Protein AF-A0A1V6H5A8-F1 (afdb_monomer_lite)

Foldseek 3Di:
DDWDDDPFKIWDWDDDDPDPDIDTDIATDLLPPDDDDPCNVLVQVLLVLAAAKKKKKWQFPDKDKFADVQQDANFIWIKIWGQDHSQKIWIWTAHLQRQIDTDIWGKRWDFPDPPPPPDDPDDDDPPSGDTWIWTWGWDQSDQQGIKTFIFIWDGDPWIWTKAPVVVPGFIKGWGQADCQPDPDPPCPTHRIIMITGIIIWATHADLVPQDDQKWFKFWDAPPPFWDDDPPKIWGWDPLLGRGGFMWGQDQQFIAGDAWDAWDDDPQDTDQPTRNNQRWGKGDHSGRQKIKTKTWTKTWIDDPNHIDIDTDIKIKMWGAGSDGDPVCPPPARIGIWIWDFRCDVVCNSSRRTHITMMGIHDPDDPDD

Sequence (367 aa):
MTLSVDESRIWGTLEGGTLEEPLLIDGARNVYAGTASTNAPQALAAIEAIKGYYTVALPVAGSHSTGAAEAAPQGIGYLTMTVGSRGSAKIAGKLADGTSVSLSSKVICFAQQTAVQEGVAESGTESNGTYVVCVPVFKSLRKKGWFGGLLWLRAGETTLIQTDRDLGWYLRWEYAGRKSNGKSKNVKNGADGFEMLLDACGGYFSSLDAIASNYLFSADAPVGVTYTSGSSSGEFVAAAIPVALEVTAASGGLSIPAGVRPTLVDGAYDYSGPNAALVKISGSARTGVFKGAFNVYFDYDRKGKPAHYQSRVQYSGVLVPARAEAFADLPVGMGAYLIRDNTPAFRSYNLKRSFPVVLETPAEPTE

Structure (mmCIF, N/CA/C/O backbone):
data_AF-A0A1V6H5A8-F1
#
_entry.id   AF-A0A1V6H5A8-F1
#
loop_
_atom_site.group_PDB
_atom_site.id
_atom_site.type_symbol
_atom_site.label_atom_id
_atom_site.label_alt_id
_atom_site.label_comp_id
_atom_site.label_asym_id
_atom_site.label_entity_id
_atom_site.label_seq_id
_atom_site.pdbx_PDB_ins_code
_atom_site.Cartn_x
_atom_site.Cartn_y
_atom_site.Cartn_z
_atom_site.occupancy
_atom_site.B_iso_or_equiv
_atom_site.auth_seq_id
_atom_site.auth_comp_id
_atom_site.auth_asym_id
_atom_site.auth_atom_id
_atom_site.pdbx_PDB_model_num
ATOM 1 N N . MET A 1 1 ? -35.528 15.356 9.459 1.00 79.00 1 MET A N 1
ATOM 2 C CA . MET A 1 1 ? -34.493 14.770 10.336 1.00 79.00 1 MET A CA 1
ATOM 3 C C . MET A 1 1 ? -35.201 13.969 11.406 1.00 79.00 1 MET A C 1
ATOM 5 O O . MET A 1 1 ? -35.956 14.555 12.173 1.00 79.00 1 MET A O 1
ATOM 9 N N . THR A 1 2 ? -34.966 12.665 11.436 1.00 82.44 2 THR A N 1
ATOM 10 C CA . THR A 1 2 ? -35.513 11.750 12.440 1.00 82.44 2 THR A CA 1
ATOM 11 C C . THR A 1 2 ? -34.328 11.150 13.173 1.00 82.44 2 THR A C 1
ATOM 13 O O . THR A 1 2 ? -33.507 10.503 12.537 1.00 82.44 2 THR A O 1
ATOM 16 N N . LEU A 1 3 ? -34.197 11.401 14.476 1.00 83.12 3 LEU A N 1
ATOM 17 C CA . LEU A 1 3 ? -33.098 10.895 15.300 1.00 83.12 3 LEU A CA 1
ATOM 18 C C . LEU A 1 3 ? -33.648 10.123 16.493 1.00 83.12 3 LEU A C 1
ATOM 20 O O . LEU A 1 3 ? -34.518 10.613 17.208 1.00 83.12 3 LEU A O 1
ATOM 24 N N . SER A 1 4 ? -33.079 8.950 16.722 1.00 80.38 4 SER A N 1
ATOM 25 C CA . SER A 1 4 ? -33.238 8.139 17.921 1.00 80.38 4 SER A CA 1
ATOM 26 C C . SER A 1 4 ? -31.926 8.149 18.700 1.00 80.38 4 SER A C 1
ATOM 28 O O . SER A 1 4 ? -30.845 8.180 18.108 1.00 80.38 4 SER A O 1
ATOM 30 N N . VAL A 1 5 ? -32.015 8.171 20.028 1.00 74.94 5 VAL A N 1
ATOM 31 C CA . VAL A 1 5 ? -30.856 8.217 20.925 1.00 74.94 5 VAL A CA 1
ATOM 32 C C . VAL A 1 5 ? -31.111 7.283 22.100 1.00 74.94 5 VAL A C 1
ATOM 34 O O . VAL A 1 5 ? -32.151 7.389 22.747 1.00 74.94 5 VAL A O 1
ATOM 37 N N . ASP A 1 6 ? -30.141 6.427 22.403 1.00 70.56 6 ASP A N 1
ATOM 38 C CA . ASP A 1 6 ? -30.016 5.760 23.699 1.00 70.56 6 ASP A CA 1
ATOM 39 C C . ASP A 1 6 ? -28.729 6.216 24.417 1.00 70.56 6 ASP A C 1
ATOM 41 O O . ASP A 1 6 ? -28.030 7.133 23.972 1.00 70.56 6 ASP A O 1
ATOM 45 N N . GLU A 1 7 ? -28.412 5.626 25.573 1.00 64.25 7 GLU A N 1
ATOM 46 C CA . GLU A 1 7 ? -27.234 6.017 26.360 1.00 64.25 7 GLU A CA 1
ATOM 47 C C . GLU A 1 7 ? -25.905 5.891 25.592 1.00 64.25 7 GLU A C 1
ATOM 49 O O . GLU A 1 7 ? -24.940 6.593 25.907 1.00 64.25 7 GLU A O 1
ATOM 54 N N . SER A 1 8 ? -25.842 5.027 24.579 1.00 65.81 8 SER A N 1
ATOM 55 C CA . SER A 1 8 ? -24.618 4.614 23.894 1.00 65.81 8 SER A CA 1
ATOM 56 C C . SER A 1 8 ? -24.604 4.865 22.386 1.00 65.81 8 SER A C 1
ATOM 58 O O . SER A 1 8 ? -23.510 4.973 21.831 1.00 65.81 8 SER A O 1
ATOM 60 N N . ARG A 1 9 ? -25.763 5.016 21.736 1.00 73.88 9 ARG A N 1
ATOM 61 C CA . ARG A 1 9 ? -25.918 5.132 20.282 1.00 73.88 9 ARG A CA 1
ATOM 62 C C . ARG A 1 9 ? -26.884 6.256 19.900 1.00 73.88 9 ARG A C 1
ATOM 64 O O . ARG A 1 9 ? -27.860 6.535 20.589 1.00 73.88 9 ARG A O 1
ATOM 71 N N . ILE A 1 10 ? -26.608 6.896 18.774 1.00 78.69 10 ILE A N 1
ATOM 72 C CA . ILE A 1 10 ? -27.500 7.794 18.047 1.00 78.69 10 ILE A CA 1
ATOM 73 C C . ILE A 1 10 ? -27.685 7.223 16.647 1.00 78.69 10 ILE A C 1
ATOM 75 O O . ILE A 1 10 ? -26.703 6.879 15.999 1.00 78.69 10 ILE A O 1
ATOM 79 N N . TRP A 1 11 ? -28.919 7.129 16.168 1.00 83.81 11 TRP A N 1
ATOM 80 C CA . TRP A 1 11 ? -29.194 6.662 14.812 1.00 83.81 11 TRP A CA 1
ATOM 81 C C . TRP A 1 11 ? -30.405 7.367 14.212 1.00 83.81 11 TRP A C 1
ATOM 83 O O . TRP A 1 11 ? -31.242 7.906 14.935 1.00 83.81 11 TRP A O 1
ATOM 93 N N . GLY A 1 12 ? -30.516 7.388 12.888 1.00 84.19 12 GLY A N 1
ATOM 94 C CA . GLY A 1 12 ? -31.660 7.997 12.223 1.00 84.19 12 GLY A CA 1
ATOM 95 C C . GLY A 1 12 ? -31.404 8.399 10.778 1.00 84.19 12 GLY A C 1
ATOM 96 O O . GLY A 1 12 ? -30.441 7.948 10.165 1.00 84.19 12 GLY A O 1
ATOM 97 N N . THR A 1 13 ? -32.261 9.267 10.243 1.00 86.31 13 THR A N 1
ATOM 98 C CA . THR A 1 13 ? -32.137 9.802 8.881 1.00 86.31 13 THR A CA 1
ATOM 99 C C . THR A 1 13 ? -32.091 11.326 8.872 1.00 86.31 13 THR A C 1
ATOM 101 O O . THR A 1 13 ? -32.832 12.027 9.580 1.00 86.31 13 THR A O 1
ATOM 104 N N . LEU A 1 14 ? -31.203 11.864 8.043 1.00 84.38 14 LEU A N 1
ATOM 105 C CA . LEU A 1 14 ? -31.168 13.269 7.669 1.00 84.38 14 LEU A CA 1
ATOM 106 C C . LEU A 1 14 ? -31.671 13.407 6.234 1.00 84.38 14 LEU A C 1
ATOM 108 O O . LEU A 1 14 ? -31.121 12.816 5.315 1.00 84.38 14 LEU A O 1
ATOM 112 N N . GLU A 1 15 ? -32.709 14.215 6.060 1.00 86.12 15 GLU A N 1
ATOM 113 C CA . GLU A 1 15 ? -33.408 14.406 4.789 1.00 86.12 15 GLU A CA 1
ATOM 114 C C . GLU A 1 15 ? -33.644 15.898 4.549 1.00 86.12 15 GLU A C 1
ATOM 116 O O . GLU A 1 15 ? -33.819 16.661 5.508 1.00 86.12 15 GLU A O 1
ATOM 121 N N . GLY A 1 16 ? -33.683 16.291 3.274 1.00 80.62 16 GLY A N 1
ATOM 122 C CA . GLY A 1 16 ? -33.911 17.664 2.822 1.00 80.62 16 GLY A CA 1
ATOM 123 C C . GLY A 1 16 ? -32.631 18.451 2.506 1.00 80.62 16 GLY A C 1
ATOM 124 O O . GLY A 1 16 ? -31.510 17.969 2.653 1.00 80.62 16 GLY A O 1
ATOM 125 N N . GLY A 1 17 ? -32.799 19.698 2.057 1.00 81.69 17 GLY A N 1
ATOM 126 C CA . GLY A 1 17 ? -31.690 20.557 1.626 1.00 81.69 17 GLY A CA 1
ATOM 127 C C . GLY A 1 17 ? -31.191 20.217 0.218 1.00 81.69 17 GLY A C 1
ATOM 128 O O . GLY A 1 17 ? -31.991 19.959 -0.673 1.00 81.69 17 GLY A O 1
ATOM 129 N N . THR A 1 18 ? -29.872 20.251 0.013 1.00 79.25 18 THR A N 1
ATOM 130 C CA . THR A 1 18 ? -29.214 19.873 -1.256 1.00 79.25 18 THR A CA 1
ATOM 131 C C . THR A 1 18 ? -28.878 18.381 -1.331 1.00 79.25 18 THR A C 1
ATOM 133 O O . THR A 1 18 ? -28.078 17.981 -2.170 1.00 79.25 18 THR A O 1
ATOM 136 N N . LEU A 1 19 ? -29.397 17.576 -0.401 1.00 73.38 19 LEU A N 1
ATOM 137 C CA . LEU A 1 19 ? -29.208 16.130 -0.392 1.00 73.38 19 LEU A CA 1
ATOM 138 C C . LEU A 1 19 ? -30.213 15.5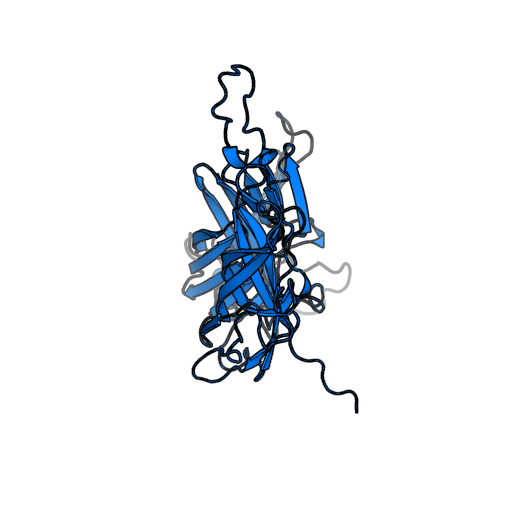02 -1.359 1.00 73.38 19 LEU A C 1
ATOM 140 O O . LEU A 1 19 ? -31.411 15.745 -1.233 1.00 73.38 19 LEU A O 1
ATOM 144 N N . GLU A 1 20 ? -29.720 14.717 -2.315 1.00 78.81 20 GLU A N 1
ATOM 145 C CA . GLU A 1 20 ? -30.566 14.011 -3.287 1.00 78.81 20 GLU A CA 1
ATOM 146 C C . GLU A 1 20 ? -31.251 12.784 -2.662 1.00 78.81 20 GLU A C 1
ATOM 148 O O . GLU A 1 20 ? -32.373 12.454 -3.038 1.00 78.81 20 GLU A O 1
ATOM 153 N N . GLU A 1 21 ? -30.626 12.168 -1.651 1.00 82.62 21 GLU A N 1
ATOM 154 C CA . GLU A 1 21 ? -31.143 11.001 -0.928 1.00 82.62 21 GLU A CA 1
ATOM 155 C C . GLU A 1 21 ? -31.017 11.168 0.601 1.00 82.62 21 GLU A C 1
ATOM 157 O O . GLU A 1 21 ? -30.132 11.895 1.074 1.00 82.62 21 GLU A O 1
ATOM 162 N N . PRO A 1 22 ? -31.880 10.499 1.397 1.00 81.44 22 PRO A N 1
ATOM 163 C CA . PRO A 1 22 ? -31.744 10.432 2.850 1.00 81.44 22 PRO A CA 1
ATOM 164 C C . PRO A 1 22 ? -30.364 9.921 3.282 1.00 81.44 22 PRO A C 1
ATOM 166 O O . PRO A 1 22 ? -29.939 8.833 2.901 1.00 81.44 22 PRO A O 1
ATOM 169 N N . LEU A 1 23 ? -29.677 10.670 4.144 1.00 80.62 23 LEU A N 1
ATOM 170 C CA . LEU A 1 23 ? -28.447 10.205 4.779 1.00 80.62 23 LEU A CA 1
ATOM 171 C C . LEU A 1 23 ? -28.776 9.420 6.047 1.00 80.62 23 LEU A C 1
ATOM 173 O O . LEU A 1 23 ? -29.406 9.950 6.965 1.00 80.62 23 LEU A O 1
ATOM 177 N N . LEU A 1 24 ? -28.284 8.186 6.127 1.00 79.38 24 LEU A N 1
ATOM 178 C CA . LEU A 1 24 ? -28.288 7.409 7.362 1.00 79.38 24 LEU A CA 1
ATOM 179 C C . LEU A 1 24 ? -27.260 7.986 8.339 1.00 79.38 24 LEU A C 1
ATOM 181 O O . LEU A 1 24 ? -26.088 8.168 8.009 1.00 79.38 24 LEU A O 1
ATOM 185 N N . ILE A 1 25 ? -27.713 8.270 9.555 1.00 79.06 25 ILE A N 1
ATOM 186 C CA . ILE A 1 25 ? -26.869 8.648 10.681 1.00 79.06 25 ILE A CA 1
ATOM 187 C C . ILE A 1 25 ? -26.776 7.437 11.594 1.00 79.06 25 ILE A C 1
ATOM 189 O O . ILE A 1 25 ? -27.796 6.886 12.001 1.00 79.06 25 ILE A O 1
ATOM 193 N N . ASP A 1 26 ? -25.552 7.078 11.953 1.00 76.06 26 ASP A N 1
ATOM 194 C CA . ASP A 1 26 ? -25.259 6.165 13.046 1.00 76.06 26 ASP A CA 1
ATOM 195 C C . ASP A 1 26 ? -24.016 6.674 13.776 1.00 76.06 26 ASP A C 1
ATOM 197 O O . ASP A 1 26 ? -23.039 7.116 13.164 1.00 76.06 26 ASP A O 1
ATOM 201 N N . GLY A 1 27 ? -24.059 6.675 15.095 1.00 75.25 27 GLY A N 1
ATOM 202 C CA . GLY A 1 27 ? -22.993 7.184 15.932 1.00 75.25 27 GLY A CA 1
ATOM 203 C C . GLY A 1 27 ? -23.067 6.564 17.309 1.00 75.25 27 GLY A C 1
ATOM 204 O O . GLY A 1 27 ? -24.131 6.188 17.781 1.00 75.25 27 GLY A O 1
ATOM 205 N N . ALA A 1 28 ? -21.930 6.481 17.982 1.00 75.50 28 ALA A N 1
ATOM 206 C CA . ALA A 1 28 ? -21.878 6.001 19.350 1.00 75.50 28 ALA A CA 1
ATOM 207 C C . ALA A 1 28 ? -21.079 6.950 20.235 1.00 75.50 28 ALA A C 1
ATOM 209 O O . ALA A 1 28 ? -20.237 7.727 19.765 1.00 75.50 28 ALA A O 1
ATOM 210 N N . ARG A 1 29 ? -21.357 6.912 21.540 1.00 66.00 29 ARG A N 1
ATOM 211 C CA . ARG A 1 29 ? -20.617 7.722 22.507 1.00 66.00 29 ARG A CA 1
ATOM 212 C C . ARG A 1 29 ? -19.185 7.224 22.637 1.00 66.00 29 ARG A C 1
ATOM 214 O O . ARG A 1 29 ? -18.899 6.030 22.679 1.00 66.00 29 ARG A O 1
ATOM 221 N N . ASN A 1 30 ? -18.273 8.174 22.815 1.00 67.38 30 ASN A N 1
ATOM 222 C CA . ASN A 1 30 ? -16.955 7.853 23.333 1.00 67.38 30 ASN A CA 1
ATOM 223 C C . ASN A 1 30 ? -17.084 7.536 24.829 1.00 67.38 30 ASN A C 1
ATOM 225 O O . ASN A 1 30 ? -17.327 8.432 25.638 1.00 67.38 30 ASN A O 1
ATOM 229 N N . VAL A 1 31 ? -16.879 6.273 25.191 1.00 64.38 31 VAL A N 1
ATOM 230 C CA . VAL A 1 31 ? -16.964 5.757 26.569 1.00 64.38 31 VAL A CA 1
ATOM 231 C C . VAL A 1 31 ? -15.983 6.400 27.561 1.00 64.38 31 VAL A C 1
ATOM 233 O O . VAL A 1 31 ? -16.127 6.209 28.763 1.00 64.38 31 VAL A O 1
ATOM 236 N N . TYR A 1 32 ? -15.025 7.214 27.098 1.00 60.88 32 TYR A N 1
ATOM 237 C CA . TYR A 1 32 ? -14.117 7.988 27.958 1.00 60.88 32 TYR A CA 1
ATOM 238 C C . TYR A 1 32 ? -14.472 9.472 28.096 1.00 60.88 32 TYR A C 1
ATOM 240 O O . TYR A 1 32 ? -13.786 10.185 28.825 1.00 60.88 32 TYR A O 1
ATOM 248 N N . ALA A 1 33 ? -15.482 9.969 27.378 1.00 58.75 33 ALA A N 1
ATOM 249 C CA . ALA A 1 33 ? -15.833 11.391 27.372 1.00 58.75 33 ALA A CA 1
ATOM 250 C C . ALA A 1 33 ? -16.862 11.786 28.454 1.00 58.75 33 ALA A C 1
ATOM 252 O O . ALA A 1 33 ? -17.259 12.947 28.502 1.00 58.75 33 ALA A O 1
ATOM 253 N N . GLY A 1 34 ? -17.294 10.860 29.322 1.00 51.62 34 GLY A N 1
ATOM 254 C CA . GLY A 1 34 ? -18.310 11.119 30.349 1.00 51.62 34 GLY A CA 1
ATOM 255 C C . GLY A 1 34 ? -18.146 10.275 31.617 1.00 51.62 34 GLY A C 1
ATOM 256 O O . GLY A 1 34 ? -17.474 9.245 31.617 1.00 51.62 34 GLY A O 1
ATOM 257 N N . THR A 1 35 ? -18.746 10.739 32.714 1.00 48.59 35 THR A N 1
ATOM 258 C CA . THR A 1 35 ? -18.791 10.057 34.015 1.00 48.59 35 THR A CA 1
ATOM 259 C C . THR A 1 35 ? -19.569 8.744 33.918 1.00 48.59 35 THR A C 1
ATOM 261 O O . THR A 1 35 ? -20.753 8.775 33.605 1.00 48.59 35 THR A O 1
ATOM 264 N N . ALA A 1 36 ? -18.881 7.625 34.181 1.00 49.75 36 ALA A N 1
ATOM 265 C CA . ALA A 1 36 ? -19.406 6.293 34.508 1.00 49.75 36 ALA A CA 1
ATOM 266 C C . ALA A 1 36 ? -20.799 5.954 33.934 1.00 49.75 36 ALA A C 1
ATOM 268 O O . ALA A 1 36 ? -21.782 5.899 34.667 1.00 49.75 36 ALA A O 1
ATOM 269 N N . SER A 1 37 ? -20.879 5.692 32.626 1.00 55.00 37 SER A N 1
ATOM 270 C CA . SER A 1 37 ? -22.029 4.975 32.067 1.00 55.00 37 SER A CA 1
ATOM 271 C C . SER A 1 37 ? -22.033 3.534 32.589 1.00 55.00 37 SER A C 1
ATOM 273 O O . SER A 1 37 ? -20.971 2.916 32.675 1.00 55.00 37 SER A O 1
ATOM 275 N N . THR A 1 38 ? -23.207 2.973 32.857 1.00 55.78 38 THR A N 1
ATOM 276 C CA . THR A 1 38 ? -23.471 1.552 33.191 1.00 55.78 38 THR A CA 1
ATOM 277 C C . THR A 1 38 ? -22.743 0.559 32.276 1.00 55.78 38 THR A C 1
ATOM 279 O O . THR A 1 38 ? -22.295 -0.484 32.738 1.00 55.78 38 THR A O 1
ATOM 282 N N . ASN A 1 39 ? -22.521 0.937 31.015 1.00 60.41 39 ASN A N 1
ATOM 283 C CA . ASN A 1 39 ? -21.855 0.131 29.985 1.00 60.41 39 ASN A CA 1
ATOM 284 C C . ASN A 1 39 ? -20.327 0.347 29.873 1.00 60.41 39 ASN A C 1
ATOM 286 O O . ASN A 1 39 ? -19.675 -0.177 28.967 1.00 60.41 39 ASN A O 1
ATOM 290 N N . ALA A 1 40 ? -19.730 1.166 30.748 1.00 69.56 40 ALA A N 1
ATOM 291 C CA . ALA A 1 40 ? -18.297 1.458 30.700 1.00 69.56 40 ALA A CA 1
ATOM 292 C C . ALA A 1 40 ? -17.419 0.205 30.902 1.00 69.56 40 ALA A C 1
ATOM 294 O O . ALA A 1 40 ? -16.463 0.056 30.142 1.00 69.56 40 ALA A O 1
ATOM 295 N N . PRO A 1 41 ? -17.701 -0.718 31.846 1.00 75.50 41 PRO A N 1
ATOM 296 C CA . PRO A 1 41 ? -16.869 -1.908 32.043 1.00 75.50 41 PRO A CA 1
ATOM 297 C C . PRO A 1 41 ? -16.768 -2.802 30.800 1.00 75.50 41 PRO A C 1
ATOM 299 O O . PRO A 1 41 ? -15.673 -3.230 30.440 1.00 75.50 41 PRO A O 1
ATOM 302 N N . GLN A 1 42 ? -17.881 -3.045 30.108 1.00 74.62 42 GLN A N 1
ATOM 303 C CA . GLN A 1 42 ? -17.922 -3.916 28.936 1.00 74.62 42 GLN A CA 1
ATOM 304 C C . GLN A 1 42 ? -17.233 -3.264 27.731 1.00 74.62 42 GLN A C 1
ATOM 306 O O . GLN A 1 42 ? -16.462 -3.917 27.030 1.00 74.62 42 GLN A O 1
ATOM 311 N N . ALA A 1 43 ? -17.407 -1.955 27.535 1.00 74.38 43 ALA A N 1
ATOM 312 C CA . ALA A 1 43 ? -16.679 -1.232 26.496 1.00 74.38 43 ALA A CA 1
ATOM 313 C C . ALA A 1 43 ? -15.166 -1.149 26.786 1.00 74.38 43 ALA A C 1
ATOM 315 O O . ALA A 1 43 ? -14.346 -1.231 25.872 1.00 74.38 43 ALA A O 1
ATOM 316 N N . LEU A 1 44 ? -14.770 -1.026 28.060 1.00 78.62 44 LEU A N 1
ATOM 317 C CA . LEU A 1 44 ? -13.367 -1.123 28.472 1.00 78.62 44 LEU A CA 1
ATOM 318 C C . LEU A 1 44 ? -12.791 -2.512 28.177 1.00 78.62 44 LEU A C 1
ATOM 320 O O . LEU A 1 44 ? -11.671 -2.592 27.676 1.00 78.62 44 LEU A O 1
ATOM 324 N N . ALA A 1 45 ? -13.550 -3.579 28.441 1.00 81.38 45 ALA A N 1
ATOM 325 C CA . ALA A 1 45 ? -13.155 -4.948 28.121 1.00 81.38 45 ALA A CA 1
ATOM 326 C C . ALA A 1 45 ? -13.004 -5.160 26.606 1.00 81.38 45 ALA A C 1
ATOM 328 O O . ALA A 1 45 ? -11.998 -5.713 26.166 1.00 81.38 45 ALA A O 1
ATOM 329 N N . ALA A 1 46 ? -13.937 -4.640 25.800 1.00 80.50 46 ALA A N 1
ATOM 330 C CA . ALA A 1 46 ? -13.84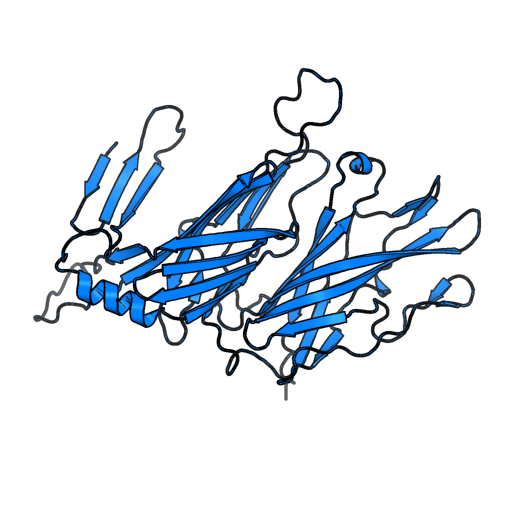3 -4.680 24.342 1.00 80.50 46 ALA A CA 1
ATOM 331 C C . ALA A 1 46 ? -12.576 -3.977 23.830 1.00 80.50 46 ALA A C 1
ATOM 333 O O . ALA A 1 46 ? -11.891 -4.488 22.950 1.00 80.50 46 ALA A O 1
ATOM 334 N N . ILE A 1 47 ? -12.218 -2.832 24.419 1.00 82.50 47 ILE A N 1
ATOM 335 C CA . ILE A 1 47 ? -10.985 -2.111 24.080 1.00 82.50 47 ILE A CA 1
ATOM 336 C C . ILE A 1 47 ? -9.740 -2.882 24.513 1.00 82.50 47 ILE A C 1
ATOM 338 O O . ILE A 1 47 ? -8.755 -2.890 23.778 1.00 82.50 47 ILE A O 1
ATOM 342 N N . GLU A 1 48 ? -9.756 -3.503 25.692 1.00 85.50 48 GLU A N 1
ATOM 343 C CA . GLU A 1 48 ? -8.649 -4.338 26.161 1.00 85.50 48 GLU A CA 1
ATOM 344 C C . GLU A 1 48 ? -8.375 -5.481 25.182 1.00 85.50 48 GLU A C 1
ATOM 346 O O . GLU A 1 48 ? -7.224 -5.689 24.803 1.00 85.50 48 GLU A O 1
ATOM 351 N N . ALA A 1 49 ? -9.436 -6.136 24.701 1.00 86.31 49 ALA A N 1
ATOM 352 C CA . ALA A 1 49 ? -9.360 -7.236 23.744 1.00 86.31 49 ALA A CA 1
ATOM 353 C C . ALA A 1 49 ? -8.754 -6.833 22.387 1.00 86.31 49 ALA A C 1
ATOM 355 O O . ALA A 1 49 ? -8.186 -7.673 21.694 1.00 86.31 49 ALA A O 1
ATOM 356 N N . ILE A 1 50 ? -8.832 -5.553 22.008 1.00 89.75 50 ILE A N 1
ATOM 357 C CA . ILE A 1 50 ? -8.276 -5.043 20.744 1.00 89.75 50 ILE A CA 1
ATOM 358 C C . ILE A 1 50 ? -6.989 -4.231 20.923 1.00 89.75 50 ILE A C 1
ATOM 360 O O . ILE A 1 50 ? -6.532 -3.587 19.973 1.00 89.75 50 ILE A O 1
ATOM 364 N N . LYS A 1 51 ? -6.379 -4.187 22.109 1.00 92.12 51 LYS A N 1
ATOM 365 C CA . LYS A 1 51 ? -5.089 -3.502 22.250 1.00 92.12 51 LYS A CA 1
ATOM 366 C C . LYS A 1 51 ? -4.029 -4.185 21.405 1.00 92.12 51 LYS A C 1
ATOM 368 O O . LYS A 1 51 ? -3.905 -5.404 21.397 1.00 92.12 51 LYS A O 1
ATOM 373 N N . GLY A 1 52 ? -3.200 -3.384 20.748 1.00 94.19 52 GLY A N 1
ATOM 374 C CA . GLY A 1 52 ? -2.103 -3.937 19.974 1.00 94.19 52 GLY A CA 1
ATOM 375 C C . GLY A 1 52 ? -1.675 -3.095 18.797 1.00 94.19 52 GLY A C 1
ATOM 376 O O . GLY A 1 52 ? -2.084 -1.943 18.624 1.00 94.19 52 GLY A O 1
ATOM 377 N N . TYR A 1 53 ? -0.807 -3.709 18.007 1.00 95.69 53 TYR A N 1
ATOM 378 C CA . TYR A 1 53 ? -0.304 -3.178 16.758 1.00 95.69 53 TYR A CA 1
ATOM 379 C C . TYR A 1 53 ? -0.984 -3.897 15.597 1.00 95.69 53 TYR A C 1
ATOM 381 O O . TYR A 1 53 ? -1.175 -5.107 15.636 1.00 95.69 53 TYR A O 1
ATOM 389 N N . TYR A 1 54 ? -1.350 -3.134 14.581 1.00 96.62 54 TYR A N 1
ATOM 390 C CA . TYR A 1 54 ? -2.123 -3.593 13.442 1.00 96.62 54 TYR A CA 1
ATOM 391 C C . TYR A 1 54 ? -1.490 -3.093 12.156 1.00 96.62 54 TYR A C 1
ATOM 393 O O . TYR A 1 54 ? -1.020 -1.948 12.084 1.00 96.62 54 TYR A O 1
ATOM 401 N N . THR A 1 55 ? -1.552 -3.922 11.125 1.00 97.44 55 THR A N 1
ATOM 402 C CA . THR A 1 55 ? -1.185 -3.571 9.756 1.00 97.44 55 THR A CA 1
ATOM 403 C C . THR A 1 55 ? -2.412 -3.676 8.864 1.00 97.44 55 THR A C 1
ATOM 405 O O . THR A 1 55 ? -3.236 -4.571 9.029 1.00 97.44 55 THR A O 1
ATOM 408 N N . VAL A 1 56 ? -2.571 -2.716 7.952 1.00 98.31 56 VAL A N 1
ATOM 409 C CA . VAL A 1 56 ? -3.752 -2.606 7.088 1.00 98.31 56 VAL 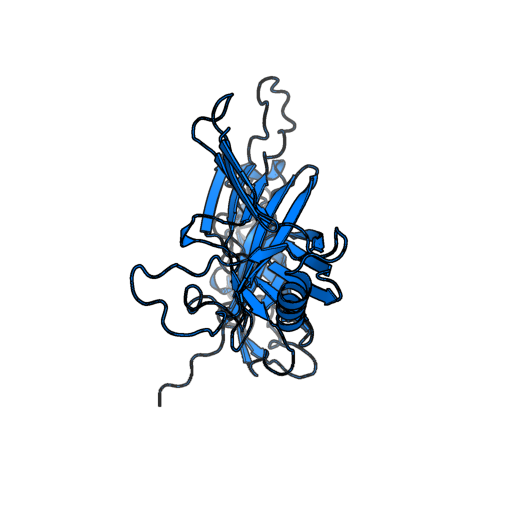A CA 1
ATOM 410 C C . VAL A 1 56 ? -3.308 -2.179 5.698 1.00 98.31 56 VAL A C 1
ATOM 412 O O . VAL A 1 56 ? -2.721 -1.111 5.535 1.00 98.31 56 VAL A O 1
ATOM 415 N N . ALA A 1 57 ? -3.600 -2.989 4.693 1.00 98.62 57 ALA A N 1
ATOM 416 C CA . ALA A 1 57 ? -3.533 -2.608 3.293 1.00 98.62 57 ALA A CA 1
ATOM 417 C C . ALA A 1 57 ? -4.850 -1.942 2.874 1.00 98.62 57 ALA A C 1
ATOM 419 O O . ALA A 1 57 ? -5.907 -2.214 3.446 1.00 98.62 57 ALA A O 1
ATOM 420 N N . LEU A 1 58 ? -4.772 -1.062 1.877 1.00 98.69 58 LEU A N 1
ATOM 421 C CA . LEU A 1 58 ? -5.898 -0.293 1.352 1.00 98.69 58 LEU A CA 1
ATOM 422 C C . LEU A 1 58 ? -6.169 -0.658 -0.118 1.00 98.69 58 LEU A C 1
ATOM 424 O O . LEU A 1 58 ? -5.870 0.163 -0.996 1.00 98.69 58 LEU A O 1
ATOM 428 N N . PRO A 1 59 ? -6.621 -1.892 -0.419 1.00 98.06 59 PRO A N 1
ATOM 429 C CA . PRO A 1 59 ? -6.920 -2.288 -1.789 1.00 98.06 59 PRO A CA 1
ATOM 430 C C . PRO A 1 59 ? -8.045 -1.425 -2.374 1.00 98.06 59 PRO A C 1
ATOM 432 O O . PRO A 1 59 ? -8.922 -0.935 -1.659 1.00 98.06 59 PRO A O 1
ATOM 435 N N . VAL A 1 60 ? -7.987 -1.200 -3.685 1.00 97.44 60 VAL A N 1
ATOM 436 C CA . VAL A 1 60 ? -8.947 -0.349 -4.395 1.00 97.44 60 VAL A CA 1
ATOM 437 C C . VAL A 1 60 ? -10.233 -1.135 -4.628 1.00 97.44 60 VAL A C 1
ATOM 439 O O . VAL A 1 60 ? -10.218 -2.142 -5.327 1.00 97.44 60 VAL A O 1
ATOM 442 N N . ALA A 1 61 ? -11.338 -0.653 -4.065 1.00 96.44 61 ALA A N 1
ATOM 443 C CA . ALA A 1 61 ? -12.675 -1.200 -4.296 1.00 96.44 61 ALA A CA 1
ATOM 444 C C . ALA A 1 61 ? -13.370 -0.518 -5.484 1.00 96.44 61 ALA A C 1
ATOM 446 O O . ALA A 1 61 ? -14.166 -1.127 -6.192 1.00 96.44 61 ALA A O 1
ATOM 447 N N . GLY A 1 62 ? -13.051 0.755 -5.720 1.00 96.25 62 GLY A N 1
ATOM 448 C CA . GLY A 1 62 ? -13.555 1.519 -6.853 1.00 96.25 62 GLY A CA 1
ATOM 449 C C . GLY A 1 62 ? -12.742 2.785 -7.065 1.00 96.25 62 GLY A C 1
ATOM 450 O O . GLY A 1 62 ? -12.220 3.372 -6.115 1.00 96.25 62 GLY A O 1
ATOM 451 N N . SER A 1 63 ? -12.618 3.218 -8.312 1.00 95.38 63 SER A N 1
ATOM 452 C CA . SER A 1 63 ? -11.916 4.448 -8.653 1.00 95.38 63 SER A CA 1
ATOM 453 C C . SER A 1 63 ? -12.564 5.140 -9.842 1.00 95.38 63 SER A C 1
ATOM 455 O O . SER A 1 63 ? -13.119 4.510 -10.739 1.00 95.38 63 SER A O 1
ATOM 457 N N . HIS A 1 64 ? -12.483 6.463 -9.830 1.00 93.62 64 HIS A N 1
ATOM 458 C CA . HIS A 1 64 ? -12.917 7.320 -10.914 1.00 93.62 64 HIS A CA 1
ATOM 459 C C . HIS A 1 64 ? -11.907 8.460 -11.055 1.00 93.62 64 HIS A C 1
ATOM 461 O O . HIS A 1 64 ? -11.808 9.323 -10.179 1.00 93.62 64 HIS A O 1
ATOM 467 N N . SER A 1 65 ? -11.161 8.500 -12.157 1.00 91.19 65 SER A N 1
ATOM 468 C CA . SER A 1 65 ? -10.343 9.669 -12.491 1.00 91.19 65 SER A CA 1
ATOM 469 C C . SER A 1 65 ? -11.200 10.746 -13.141 1.00 91.19 65 SER A C 1
ATOM 471 O O . SER A 1 65 ? -12.117 10.462 -13.905 1.00 91.19 65 SER A O 1
ATOM 473 N N . THR A 1 66 ? -10.867 12.006 -12.898 1.00 85.81 66 THR A N 1
ATOM 474 C CA . THR A 1 66 ? -11.326 13.102 -13.752 1.00 85.81 66 THR A CA 1
ATOM 475 C C . THR A 1 66 ? -10.190 13.505 -14.682 1.00 85.81 66 THR A C 1
ATOM 477 O O . THR A 1 66 ? -9.027 13.456 -14.284 1.00 85.81 66 THR A O 1
ATOM 480 N N . GLY A 1 67 ? -10.521 13.896 -15.913 1.00 81.62 67 GLY A N 1
ATOM 481 C CA . GLY A 1 67 ? -9.537 14.368 -16.888 1.00 81.62 67 GLY A CA 1
ATOM 482 C C . GLY A 1 67 ? -8.797 13.275 -17.652 1.00 81.62 67 GLY A C 1
ATOM 483 O O . GLY A 1 67 ? -8.919 12.088 -17.380 1.00 81.62 67 GLY A O 1
ATOM 484 N N . ALA A 1 68 ? -8.023 13.698 -18.649 1.00 82.56 68 ALA A N 1
ATOM 485 C CA . ALA A 1 68 ? -7.359 12.797 -19.589 1.00 82.56 68 ALA A CA 1
ATOM 486 C C . ALA A 1 68 ? -6.098 12.128 -19.016 1.00 82.56 68 ALA A C 1
ATOM 488 O O . ALA A 1 68 ? -5.550 11.223 -19.643 1.00 82.56 68 ALA A O 1
ATOM 489 N N . ALA A 1 69 ? -5.581 12.596 -17.875 1.00 82.75 69 ALA A N 1
ATOM 490 C CA . ALA A 1 69 ? -4.366 12.043 -17.287 1.00 82.75 69 ALA A CA 1
ATOM 491 C C . ALA A 1 69 ? -4.588 10.709 -16.568 1.00 82.75 69 ALA A C 1
ATOM 493 O O . ALA A 1 69 ? -3.594 10.024 -16.299 1.00 82.75 69 ALA A O 1
ATOM 494 N N . GLU A 1 70 ? -5.842 10.349 -16.268 1.00 88.38 70 GLU A N 1
ATOM 495 C CA . GLU A 1 70 ? -6.196 9.159 -15.486 1.00 88.38 70 GLU A CA 1
ATOM 496 C C . GLU A 1 70 ? -5.370 9.092 -14.192 1.00 88.38 70 GLU A C 1
ATOM 498 O O . GLU A 1 70 ? -4.504 8.235 -14.004 1.00 88.38 70 GLU A O 1
ATOM 503 N N . ALA A 1 71 ? -5.539 10.113 -13.344 1.00 88.50 71 ALA A N 1
ATOM 504 C CA . ALA A 1 71 ? -4.651 10.379 -12.215 1.00 88.50 71 ALA A CA 1
ATOM 505 C C . ALA A 1 71 ? -4.873 9.460 -11.001 1.00 88.50 71 ALA A C 1
ATOM 507 O O . ALA A 1 71 ? -4.090 9.548 -10.049 1.00 88.50 71 ALA A O 1
ATOM 508 N N . ALA A 1 72 ? -5.911 8.615 -11.008 1.00 94.19 72 ALA A N 1
ATOM 509 C CA . ALA A 1 72 ? -6.192 7.678 -9.927 1.00 94.19 72 ALA A CA 1
ATOM 510 C C . ALA A 1 72 ? -5.015 6.696 -9.725 1.00 94.19 72 ALA A C 1
ATOM 512 O O . ALA A 1 72 ? -4.582 6.028 -10.669 1.00 94.19 72 ALA A O 1
ATOM 513 N N . PRO A 1 73 ? -4.460 6.600 -8.506 1.00 95.81 73 PRO A N 1
ATOM 514 C CA . PRO A 1 73 ? -3.429 5.617 -8.182 1.00 95.81 73 PRO A CA 1
ATOM 515 C C . PRO A 1 73 ? -3.909 4.172 -8.370 1.00 95.81 73 PRO A C 1
ATOM 517 O O . PRO A 1 73 ? -4.987 3.824 -7.902 1.00 95.81 73 PRO A O 1
ATOM 520 N N . GLN A 1 74 ? -3.085 3.326 -8.997 1.00 96.81 74 GLN A N 1
ATOM 521 C CA . GLN A 1 74 ? -3.379 1.894 -9.174 1.00 96.81 74 GLN A CA 1
ATOM 522 C C . GLN A 1 74 ? -2.723 1.030 -8.087 1.00 96.81 74 GLN A C 1
ATOM 524 O O . GLN A 1 74 ? -3.168 -0.078 -7.818 1.00 96.81 74 GLN A O 1
ATOM 529 N N . GLY A 1 75 ? -1.652 1.528 -7.458 1.00 97.69 75 GLY A N 1
ATOM 530 C CA . GLY A 1 75 ? -0.987 0.839 -6.355 1.00 97.69 75 GLY A CA 1
ATOM 531 C C . GLY A 1 75 ? -1.829 0.773 -5.080 1.00 97.69 75 GLY A C 1
ATOM 532 O O . GLY A 1 75 ? -2.852 1.443 -4.945 1.00 97.69 75 GLY A O 1
ATOM 533 N N . ILE A 1 76 ? -1.349 0.008 -4.098 1.00 98.56 76 ILE A N 1
ATOM 534 C CA . ILE A 1 76 ? -2.060 -0.220 -2.837 1.00 98.56 76 ILE A CA 1
ATOM 535 C C . ILE A 1 76 ? -1.438 0.634 -1.728 1.00 98.56 76 ILE A C 1
ATOM 537 O O . ILE A 1 76 ? -0.234 0.583 -1.460 1.00 98.56 76 ILE A O 1
ATOM 541 N N . GLY A 1 77 ? -2.264 1.468 -1.093 1.00 98.50 77 GLY A N 1
ATOM 542 C CA . GLY A 1 77 ? -1.873 2.221 0.097 1.00 98.50 77 GLY A CA 1
ATOM 543 C C . GLY A 1 77 ? -1.821 1.324 1.332 1.00 98.50 77 GLY A C 1
ATOM 544 O O . GLY A 1 77 ? -2.321 0.204 1.327 1.00 98.50 77 GLY A O 1
ATOM 545 N N . TYR A 1 78 ? -1.248 1.819 2.423 1.00 98.69 78 TYR A N 1
ATOM 546 C CA . TYR A 1 78 ? -1.245 1.091 3.685 1.00 98.69 78 TYR A CA 1
ATOM 547 C C . TYR A 1 78 ? -1.294 2.010 4.900 1.00 98.69 78 TYR A C 1
ATOM 549 O O . TYR A 1 78 ? -0.819 3.152 4.878 1.00 98.69 78 TYR A O 1
ATOM 557 N N . LEU A 1 79 ? -1.813 1.465 5.993 1.00 98.62 79 LEU A N 1
ATOM 558 C CA . LEU A 1 79 ? -1.800 2.027 7.330 1.00 98.62 79 LEU A CA 1
ATOM 559 C C . LEU A 1 79 ? -1.172 1.032 8.307 1.00 98.62 79 LEU A C 1
ATOM 561 O O . LEU A 1 79 ? -1.179 -0.183 8.139 1.00 98.62 79 LEU A O 1
ATOM 565 N N . THR A 1 80 ? -0.649 1.596 9.376 1.00 97.81 80 THR A N 1
ATOM 566 C CA . THR A 1 80 ? -0.293 0.921 10.611 1.00 97.81 80 THR A CA 1
ATOM 567 C C . THR A 1 80 ? -1.070 1.615 11.710 1.00 97.81 80 THR A C 1
ATOM 569 O O . THR A 1 80 ? -1.200 2.847 11.700 1.00 97.81 80 THR A O 1
ATOM 572 N N . MET A 1 81 ? -1.609 0.843 12.641 1.00 97.75 81 MET A N 1
ATOM 573 C CA . MET A 1 81 ? -2.398 1.375 13.739 1.00 97.75 81 MET A CA 1
ATOM 574 C C . MET A 1 81 ? -1.937 0.768 15.054 1.00 97.75 81 MET A C 1
ATOM 576 O O . MET A 1 81 ? -1.680 -0.423 15.152 1.00 97.75 81 MET A O 1
ATOM 580 N N . THR A 1 82 ? -1.815 1.594 16.084 1.00 97.38 82 THR A N 1
ATOM 581 C CA . THR A 1 82 ? -1.589 1.133 17.454 1.00 97.38 82 THR A CA 1
ATOM 582 C C . THR A 1 82 ? -2.775 1.534 18.304 1.00 97.38 82 THR A C 1
ATOM 584 O O . THR A 1 82 ? -2.990 2.731 18.519 1.00 97.38 82 THR A O 1
ATOM 587 N N . VAL A 1 83 ? -3.515 0.545 18.797 1.00 94.75 83 VAL A N 1
ATOM 588 C CA . VAL A 1 83 ? -4.558 0.739 19.803 1.00 94.75 83 VAL A CA 1
ATOM 589 C C . VAL A 1 83 ? -3.913 0.597 21.176 1.00 94.75 83 VAL A C 1
ATOM 591 O O . VAL A 1 83 ? -3.395 -0.457 21.541 1.00 94.75 83 VAL A O 1
ATOM 594 N N . GLY A 1 84 ? -3.889 1.700 21.913 1.00 91.88 84 GLY A N 1
ATOM 595 C CA . GLY A 1 84 ? -3.326 1.791 23.250 1.00 91.88 84 GLY A CA 1
ATOM 596 C C . GLY A 1 84 ? -4.388 1.750 24.342 1.00 91.88 84 GLY A C 1
ATOM 597 O O . GLY A 1 84 ? -5.574 1.509 24.120 1.00 91.88 84 GLY A O 1
ATOM 598 N N . SER A 1 85 ? -3.957 2.064 25.561 1.00 84.12 85 SER A N 1
ATOM 599 C CA . SER A 1 85 ? -4.875 2.230 26.682 1.00 84.12 85 SER A CA 1
ATOM 600 C C . SER A 1 85 ? -5.875 3.360 26.437 1.00 84.12 85 SER A C 1
ATOM 602 O O . SER A 1 85 ? -5.633 4.312 25.679 1.00 84.12 85 SER A O 1
ATOM 604 N N . ARG A 1 86 ? -7.026 3.238 27.100 1.00 80.44 86 ARG A N 1
ATOM 605 C CA . ARG A 1 86 ? -8.116 4.217 27.052 1.00 80.44 86 ARG A CA 1
ATOM 606 C C . ARG A 1 86 ? -8.615 4.516 25.627 1.00 80.44 86 ARG A C 1
ATOM 608 O O . ARG A 1 86 ? -8.846 5.682 25.278 1.00 80.44 86 ARG A O 1
ATOM 615 N N . GLY A 1 87 ? -8.644 3.486 24.777 1.00 84.50 87 GLY A N 1
ATOM 616 C CA . GLY A 1 87 ? -9.109 3.555 23.390 1.00 84.50 87 GLY A CA 1
ATOM 617 C C . GLY A 1 87 ? -8.346 4.555 22.521 1.00 84.50 87 GLY A C 1
ATOM 618 O O . GLY A 1 87 ? -8.909 5.092 21.574 1.00 84.50 87 GLY A O 1
ATOM 619 N N . SER A 1 88 ? -7.100 4.900 22.863 1.00 91.38 88 SER A N 1
ATOM 620 C CA . SER A 1 88 ? -6.273 5.742 21.990 1.00 91.38 88 SER A CA 1
ATOM 621 C C . SER A 1 88 ? -5.846 4.954 20.756 1.00 91.38 88 SER A C 1
ATOM 623 O O . SER A 1 88 ? -5.373 3.834 20.888 1.00 91.38 88 SER A O 1
ATOM 625 N N . ALA A 1 89 ? -5.981 5.539 19.568 1.00 95.38 89 ALA A N 1
ATOM 626 C CA . ALA A 1 89 ? -5.518 4.931 18.327 1.00 95.38 89 ALA A CA 1
ATOM 627 C C . ALA A 1 89 ? -4.519 5.865 17.640 1.00 95.38 89 ALA A C 1
ATOM 629 O O . ALA A 1 89 ? -4.839 7.013 17.337 1.00 95.38 89 ALA A O 1
ATOM 630 N N . LYS A 1 90 ? -3.293 5.396 17.406 1.00 98.00 90 LYS A N 1
ATOM 631 C CA . LYS A 1 90 ? -2.281 6.119 16.622 1.00 98.00 90 LYS A CA 1
ATOM 632 C C . LYS A 1 90 ? -2.187 5.485 15.250 1.00 98.00 90 LYS A C 1
ATOM 634 O O . LYS A 1 90 ? -1.968 4.283 15.172 1.00 98.00 90 LYS A O 1
ATOM 639 N N . ILE A 1 91 ? -2.329 6.281 14.199 1.00 98.50 91 ILE A N 1
ATOM 640 C CA . ILE A 1 91 ? -2.384 5.796 12.821 1.00 98.50 91 ILE A CA 1
ATOM 641 C C . ILE A 1 91 ? -1.277 6.469 12.023 1.00 98.50 91 ILE A C 1
ATOM 643 O O . ILE A 1 91 ? -1.131 7.694 12.058 1.00 98.50 91 ILE A O 1
ATOM 647 N N . ALA A 1 92 ? -0.506 5.670 11.296 1.00 97.94 92 ALA A N 1
ATOM 648 C CA . ALA A 1 92 ? 0.552 6.136 10.412 1.00 97.94 92 ALA A CA 1
ATOM 649 C C . ALA A 1 92 ? 0.615 5.270 9.153 1.00 97.94 92 ALA A C 1
ATOM 651 O O . ALA A 1 92 ? 0.379 4.073 9.225 1.00 97.94 92 ALA A O 1
ATOM 652 N N . GLY A 1 93 ? 0.975 5.834 8.006 1.00 97.94 93 GLY A N 1
ATOM 653 C CA . GLY A 1 93 ? 1.059 5.062 6.769 1.00 97.94 93 GLY A CA 1
ATOM 654 C C . GLY A 1 93 ? 1.292 5.923 5.541 1.00 97.94 93 GLY A C 1
ATOM 655 O O . GLY A 1 93 ? 1.738 7.072 5.647 1.00 97.94 93 GLY A O 1
ATOM 656 N N . LYS A 1 94 ? 0.982 5.369 4.372 1.00 98.12 94 LYS A N 1
ATOM 657 C CA . LYS A 1 94 ? 1.049 6.070 3.090 1.00 98.12 94 LYS A CA 1
ATOM 658 C C . LYS A 1 94 ? -0.101 5.654 2.188 1.00 98.12 94 LYS A C 1
ATOM 660 O O . LYS A 1 94 ? -0.373 4.470 2.039 1.00 98.12 94 LYS A O 1
ATOM 665 N N . LEU A 1 95 ? -0.714 6.629 1.532 1.00 98.25 95 LEU A N 1
ATOM 666 C CA . LEU A 1 95 ? -1.587 6.367 0.392 1.00 98.25 95 LEU A CA 1
ATOM 667 C C . LEU A 1 95 ? -0.742 5.978 -0.828 1.00 98.25 95 LEU A C 1
ATOM 669 O O . LEU A 1 95 ? 0.465 6.243 -0.869 1.00 98.25 95 LEU A O 1
ATOM 673 N N . ALA A 1 96 ? -1.376 5.373 -1.829 1.00 97.69 96 ALA A N 1
ATOM 674 C CA . ALA A 1 96 ? -0.689 4.829 -2.998 1.00 97.69 96 ALA A CA 1
ATOM 675 C C . ALA A 1 96 ? 0.048 5.892 -3.838 1.00 97.69 96 ALA A C 1
ATOM 677 O O . ALA A 1 96 ? 1.001 5.558 -4.533 1.00 97.69 96 ALA A O 1
ATOM 678 N N . ASP A 1 97 ? -0.308 7.180 -3.732 1.00 94.81 97 ASP A N 1
ATOM 679 C CA . ASP A 1 97 ? 0.399 8.306 -4.374 1.00 94.81 97 ASP A CA 1
ATOM 680 C C . ASP A 1 97 ? 1.655 8.762 -3.592 1.00 94.81 97 ASP A C 1
ATOM 682 O O . ASP A 1 97 ? 2.304 9.759 -3.932 1.00 94.81 97 ASP A O 1
ATOM 686 N N . GLY A 1 98 ? 1.982 8.062 -2.501 1.00 95.44 98 GLY A N 1
ATOM 687 C CA . GLY A 1 98 ? 3.079 8.362 -1.586 1.00 95.44 98 GLY A CA 1
ATOM 688 C C . GLY A 1 98 ? 2.768 9.430 -0.538 1.00 95.44 98 GLY A C 1
ATOM 689 O O . GLY A 1 98 ? 3.676 9.820 0.202 1.00 95.44 98 GLY A O 1
ATOM 690 N N . THR A 1 99 ? 1.532 9.928 -0.452 1.00 95.44 99 THR A N 1
ATOM 691 C CA . THR A 1 99 ? 1.127 10.876 0.593 1.00 95.44 99 THR A CA 1
ATOM 692 C C . THR A 1 99 ? 1.133 10.204 1.959 1.00 95.44 99 THR A C 1
ATOM 694 O O . THR A 1 99 ? 0.431 9.222 2.185 1.00 95.44 99 THR A O 1
ATOM 697 N N . SER A 1 100 ? 1.909 10.755 2.893 1.00 96.94 100 SER A N 1
ATOM 698 C CA . SER A 1 100 ? 1.959 10.259 4.268 1.00 96.94 100 SER A CA 1
ATOM 699 C C . SER A 1 100 ? 0.645 10.506 5.008 1.00 96.94 100 SER A C 1
ATOM 701 O O . SER A 1 100 ? 0.133 11.628 5.040 1.00 96.94 100 SER A O 1
ATOM 703 N N . VAL A 1 101 ? 0.166 9.474 5.694 1.00 97.06 101 VAL A N 1
ATOM 704 C CA . VAL A 1 101 ? -0.930 9.545 6.660 1.00 97.06 101 VAL A CA 1
ATOM 705 C C . VAL A 1 101 ? -0.323 9.499 8.057 1.00 97.06 101 VAL A C 1
ATOM 707 O O . VAL A 1 101 ? 0.516 8.653 8.351 1.00 97.06 101 VAL A O 1
ATOM 710 N N . SER A 1 102 ? -0.710 10.438 8.915 1.00 96.88 102 SER A N 1
ATOM 711 C CA . SER A 1 102 ? -0.351 10.453 10.334 1.00 96.88 102 SER A CA 1
ATOM 712 C C . SER A 1 102 ? -1.436 11.208 11.091 1.00 96.88 102 SER A C 1
ATOM 714 O O . SER A 1 102 ? -1.723 12.366 10.765 1.00 96.88 102 SER A O 1
ATOM 716 N N . LEU A 1 103 ? -2.081 10.534 12.041 1.00 96.81 103 LEU A N 1
ATOM 717 C CA . LEU A 1 103 ? -3.093 11.114 12.922 1.00 96.81 103 LEU A CA 1
ATOM 718 C C . LEU A 1 103 ? -3.260 10.285 14.200 1.00 96.81 103 LEU A C 1
ATOM 720 O O . LEU A 1 103 ? -2.798 9.150 14.308 1.00 96.81 103 LEU A O 1
ATOM 724 N N . SER A 1 104 ? -3.922 10.878 15.185 1.00 95.31 104 SER A N 1
ATOM 725 C CA . SER A 1 104 ? -4.408 10.180 16.372 1.00 95.31 104 SER A CA 1
ATOM 726 C C . SER A 1 104 ? -5.927 10.244 16.394 1.00 95.31 104 SER A C 1
ATOM 728 O O . SER A 1 104 ? -6.511 11.243 15.981 1.00 95.31 104 SER A O 1
ATOM 730 N N . SER A 1 105 ? -6.542 9.170 16.863 1.00 93.06 105 SER A N 1
ATOM 731 C CA . SER A 1 105 ? -7.981 8.971 16.902 1.00 93.06 105 SER A CA 1
ATOM 732 C C . SER A 1 105 ? -8.386 8.281 18.208 1.00 93.06 105 SER A C 1
ATOM 734 O O . SER A 1 105 ? -7.546 7.988 19.074 1.00 93.06 105 SER A O 1
ATOM 736 N N . LYS A 1 106 ? -9.685 8.048 18.372 1.00 89.19 106 LYS A N 1
ATOM 737 C CA . LYS A 1 106 ? -10.270 7.335 19.505 1.00 89.19 106 LYS A CA 1
ATOM 738 C C . LYS A 1 106 ? -11.145 6.200 19.004 1.00 89.19 106 LYS A C 1
ATOM 740 O O . LYS A 1 106 ? -11.927 6.403 18.085 1.00 89.19 106 LYS A O 1
ATOM 745 N N . VAL A 1 107 ? -11.006 5.035 19.629 1.00 88.81 107 VAL A N 1
ATOM 746 C CA . VAL A 1 107 ? -11.911 3.905 19.415 1.00 88.81 107 VAL A CA 1
ATOM 747 C C . VAL A 1 107 ? -13.326 4.341 19.787 1.00 88.81 107 VAL A C 1
ATOM 749 O O . VAL A 1 107 ? -13.542 4.932 20.849 1.00 88.81 107 VAL A O 1
ATOM 752 N N . ILE A 1 108 ? -14.270 4.039 18.907 1.00 86.00 108 ILE A N 1
ATOM 753 C CA . ILE A 1 108 ? -15.703 4.181 19.125 1.00 86.00 108 ILE A CA 1
ATOM 754 C C . ILE A 1 108 ? -16.258 2.777 19.347 1.00 86.00 108 ILE A C 1
ATOM 756 O O . ILE A 1 108 ? -15.939 1.860 18.593 1.00 86.00 108 ILE A O 1
ATOM 760 N N . CYS A 1 109 ? -17.054 2.608 20.401 1.00 80.50 109 CYS A N 1
ATOM 761 C CA . CYS A 1 109 ? -17.674 1.335 20.752 1.00 80.50 109 CYS A CA 1
ATOM 762 C C . CYS A 1 109 ? -19.171 1.432 20.478 1.00 80.50 109 CYS A C 1
ATOM 764 O O . CYS A 1 109 ? -19.856 2.216 21.130 1.00 80.50 109 CYS A O 1
ATOM 766 N N . PHE A 1 110 ? -19.666 0.639 19.538 1.00 74.31 110 PHE A N 1
ATOM 767 C CA . PHE A 1 110 ? -21.088 0.485 19.272 1.00 74.31 110 PHE A CA 1
ATOM 768 C C . PHE A 1 110 ? -21.579 -0.713 20.075 1.00 74.31 110 PHE A C 1
ATOM 770 O O . PHE A 1 110 ? -21.065 -1.824 19.914 1.00 74.31 110 PHE A O 1
ATOM 777 N N . ALA A 1 111 ? -22.547 -0.488 20.961 1.00 64.88 111 ALA A N 1
ATOM 778 C CA . ALA A 1 111 ? -23.260 -1.589 21.585 1.00 64.88 111 ALA A CA 1
ATOM 779 C C . ALA A 1 111 ? -24.007 -2.340 20.475 1.00 64.88 111 ALA A C 1
ATOM 781 O O . ALA A 1 111 ? -24.843 -1.749 19.787 1.00 64.88 111 ALA A O 1
ATOM 782 N N . GLN A 1 112 ? -23.684 -3.615 20.251 1.00 58.50 112 GLN A N 1
ATOM 783 C CA . GLN A 1 112 ? -24.504 -4.432 19.369 1.00 58.50 112 GLN A CA 1
ATOM 784 C C . GLN A 1 112 ? -25.816 -4.678 20.101 1.00 58.50 112 GLN A C 1
ATOM 786 O O . GLN A 1 112 ? -25.838 -5.250 21.191 1.00 58.50 112 GLN A O 1
ATOM 791 N N . GLN A 1 113 ? -26.911 -4.206 19.516 1.00 45.28 113 GLN A N 1
ATOM 792 C CA . GLN A 1 113 ? -28.233 -4.588 19.972 1.00 45.28 113 GLN A CA 1
ATOM 793 C C . GLN A 1 113 ? -28.328 -6.097 19.745 1.00 45.28 113 GLN A C 1
ATOM 795 O O . GLN A 1 113 ? -28.204 -6.551 18.604 1.00 45.28 113 GLN A O 1
ATOM 800 N N . THR A 1 114 ? -28.451 -6.885 20.817 1.00 42.38 114 THR A N 1
ATOM 801 C CA . THR A 1 114 ? -28.762 -8.307 20.685 1.00 42.38 114 THR A CA 1
ATOM 802 C C . THR A 1 114 ? -29.994 -8.378 19.798 1.00 42.38 114 THR A C 1
ATOM 804 O O . THR A 1 114 ? -30.995 -7.721 20.097 1.00 42.38 114 THR A O 1
ATOM 807 N N . ALA A 1 115 ? -29.911 -9.095 18.675 1.00 35.31 115 ALA A N 1
ATOM 808 C CA . ALA A 1 115 ? -31.106 -9.410 17.920 1.00 35.31 115 ALA A CA 1
ATOM 809 C C . ALA A 1 115 ? -32.073 -10.042 18.922 1.00 35.31 115 ALA A C 1
ATOM 811 O O . ALA A 1 115 ? -31.771 -11.088 19.498 1.00 35.31 115 ALA A O 1
ATOM 812 N N . VAL A 1 116 ? -33.192 -9.372 19.193 1.00 34.50 116 VAL A N 1
ATOM 813 C CA . VAL A 1 116 ? -34.325 -10.036 19.819 1.00 34.50 116 VAL A CA 1
ATOM 814 C C . VAL A 1 116 ? -34.735 -11.065 18.777 1.00 34.50 116 VAL A C 1
ATOM 816 O O . VAL A 1 116 ? -35.367 -10.717 17.783 1.00 34.50 116 VAL A O 1
ATOM 819 N N . GLN A 1 117 ? -34.276 -12.308 18.928 1.00 31.41 117 GLN A N 1
ATOM 820 C CA . GLN A 1 117 ? -34.927 -13.410 18.243 1.00 31.41 117 GLN A CA 1
ATOM 821 C C . GLN A 1 117 ? -36.387 -13.346 18.686 1.00 31.41 117 GLN A C 1
ATOM 823 O O . GLN A 1 117 ? -36.689 -13.425 19.878 1.00 31.41 117 GLN A O 1
ATOM 828 N N . GLU A 1 118 ? -37.290 -13.105 17.738 1.00 34.34 118 GLU A N 1
ATOM 829 C CA . GLU A 1 118 ? -38.706 -13.330 17.974 1.00 34.34 118 GLU A CA 1
ATOM 830 C C . GLU A 1 118 ? -38.875 -14.795 18.389 1.00 34.34 118 GLU A C 1
ATOM 832 O O . GLU A 1 118 ? -38.721 -15.708 17.581 1.00 34.34 118 GLU A O 1
ATOM 837 N N . GLY A 1 119 ? -39.159 -15.006 19.674 1.00 36.12 119 GLY A N 1
ATOM 838 C CA . GLY A 1 119 ? -39.422 -16.318 20.250 1.00 36.12 119 GLY A CA 1
ATOM 839 C C . GLY A 1 119 ? -38.273 -16.860 21.099 1.00 36.12 119 GLY A C 1
ATOM 840 O O . GLY A 1 119 ? -37.204 -17.173 20.596 1.00 36.12 119 GLY A O 1
ATOM 841 N N . VAL A 1 120 ? -38.585 -17.083 22.378 1.00 32.78 120 VAL A N 1
ATOM 842 C CA . VAL A 1 120 ? -37.784 -17.770 23.411 1.00 32.78 120 VAL A CA 1
ATOM 843 C C . VAL A 1 120 ? -36.765 -16.894 24.151 1.00 32.78 120 VAL A C 1
ATOM 845 O O . VAL A 1 120 ? -35.552 -17.034 24.040 1.00 32.78 120 VAL A O 1
ATOM 848 N N . ALA A 1 121 ? -37.293 -16.040 25.031 1.00 37.59 121 ALA A N 1
ATOM 849 C CA . ALA A 1 121 ? -36.583 -15.658 26.246 1.00 37.59 121 ALA A CA 1
ATOM 850 C C . ALA A 1 121 ? -36.702 -16.808 27.264 1.00 37.59 121 ALA A C 1
ATOM 852 O O . ALA A 1 121 ? -37.674 -16.869 28.015 1.00 37.59 121 ALA A O 1
ATOM 853 N N . GLU A 1 122 ? -35.729 -17.719 27.296 1.00 34.22 122 GLU A N 1
ATOM 854 C CA . GLU A 1 122 ? -35.552 -18.638 28.424 1.00 34.22 122 GLU A CA 1
ATOM 855 C C . GLU A 1 122 ? -34.303 -18.261 29.227 1.00 34.22 122 GLU A C 1
ATOM 857 O O . GLU A 1 122 ? -33.174 -18.286 28.746 1.00 34.22 122 GLU A O 1
ATOM 862 N N . SER A 1 123 ? -34.545 -17.918 30.494 1.00 35.56 123 SER A N 1
ATOM 863 C CA . SER A 1 123 ? -33.580 -17.809 31.592 1.00 35.56 123 SER A CA 1
ATOM 864 C C . SER A 1 123 ? -32.363 -16.888 31.397 1.00 35.56 123 SER A C 1
ATOM 866 O O . SER A 1 123 ? -31.301 -17.300 30.945 1.00 35.56 123 SER A O 1
ATOM 868 N N . GLY A 1 124 ? -32.502 -15.649 31.885 1.00 34.62 124 GLY A N 1
ATOM 869 C CA . GLY A 1 124 ? -31.615 -15.064 32.910 1.00 34.62 124 GLY A CA 1
ATOM 870 C C . GLY A 1 124 ? -30.1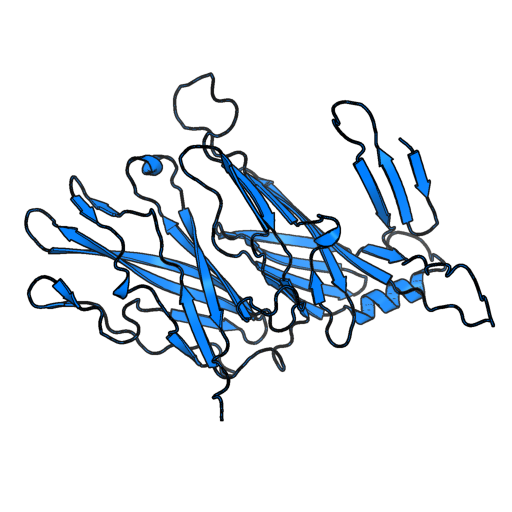08 -14.946 32.657 1.00 34.62 124 GLY A C 1
ATOM 871 O O . GLY A 1 124 ? -29.392 -14.551 33.572 1.00 34.62 124 GLY A O 1
ATOM 872 N N . THR A 1 125 ? -29.613 -15.247 31.464 1.00 32.62 125 THR A N 1
ATOM 873 C CA . THR A 1 125 ? -28.213 -15.039 31.100 1.00 32.62 125 THR A CA 1
ATOM 874 C C . THR A 1 125 ? -28.191 -13.812 30.213 1.00 32.62 125 THR A C 1
ATOM 876 O O . THR A 1 125 ? -28.566 -13.878 29.044 1.00 32.62 125 THR A O 1
ATOM 879 N N . GLU A 1 126 ? -27.835 -12.666 30.792 1.00 34.31 126 GLU A N 1
ATOM 880 C CA . GLU A 1 126 ? -27.525 -11.463 30.028 1.00 34.31 126 GLU A CA 1
ATOM 881 C C . GLU A 1 126 ? -26.536 -11.866 28.931 1.00 34.31 126 GLU A C 1
ATOM 883 O O . GLU A 1 126 ? -25.405 -12.266 29.211 1.00 34.31 126 GLU A O 1
ATOM 888 N N . SER A 1 127 ? -26.973 -11.838 27.672 1.00 37.28 127 SER A N 1
ATOM 889 C CA . SER A 1 127 ? -26.057 -11.979 26.552 1.00 37.28 127 SER A CA 1
ATOM 890 C C . SER A 1 127 ? -25.041 -10.850 26.696 1.00 37.28 127 SER A C 1
ATOM 892 O O . SER A 1 127 ? -25.410 -9.688 26.518 1.00 37.28 127 SER A O 1
ATOM 894 N N . ASN A 1 128 ? -23.801 -11.175 27.075 1.00 41.16 128 ASN A N 1
ATOM 895 C CA . ASN A 1 128 ? -22.681 -10.238 27.101 1.00 41.16 128 ASN A CA 1
ATOM 896 C C . ASN A 1 128 ? -22.690 -9.469 25.776 1.00 41.16 128 ASN A C 1
ATOM 898 O O . ASN A 1 128 ? -22.377 -10.045 24.733 1.00 41.16 128 ASN A O 1
ATOM 902 N N . GLY A 1 129 ? -23.119 -8.204 25.805 1.00 47.06 129 GLY A N 1
ATOM 903 C CA . GLY A 1 129 ? -23.269 -7.394 24.602 1.00 47.06 129 GLY A CA 1
ATOM 904 C C . GLY A 1 129 ? -21.959 -7.411 23.826 1.00 47.06 129 GLY A C 1
ATOM 905 O O . GLY A 1 129 ? -20.932 -6.949 24.323 1.00 47.06 129 GLY A O 1
ATOM 906 N N . THR A 1 130 ? -21.967 -8.001 22.633 1.00 58.25 130 THR A N 1
ATOM 907 C CA . THR A 1 130 ? -20.795 -7.967 21.760 1.00 58.25 130 THR A CA 1
ATOM 908 C C . THR A 1 130 ? -20.634 -6.519 21.310 1.00 58.25 130 THR A C 1
ATOM 910 O O . THR A 1 130 ? -21.583 -5.901 20.844 1.00 58.25 130 THR A O 1
ATOM 913 N N . TYR A 1 131 ? -19.470 -5.914 21.519 1.00 64.88 131 TYR A N 1
ATOM 914 C CA . TYR A 1 131 ? -19.223 -4.572 20.998 1.00 64.88 131 TYR A CA 1
ATOM 915 C C . TYR A 1 131 ? -18.652 -4.689 19.601 1.00 64.88 131 TYR A C 1
ATOM 917 O O . TYR A 1 131 ? -17.653 -5.376 19.387 1.00 64.88 131 TYR A O 1
ATOM 925 N N . VAL A 1 132 ? -19.238 -3.948 18.668 1.00 74.62 132 VAL A N 1
ATOM 926 C CA . VAL A 1 132 ? -18.569 -3.655 17.408 1.00 74.62 132 VAL A CA 1
ATOM 927 C C . VAL A 1 132 ? -17.790 -2.368 17.624 1.00 74.62 132 VAL A C 1
ATOM 929 O O . VAL A 1 132 ? -18.341 -1.354 18.049 1.00 74.62 132 VAL A O 1
ATOM 932 N N . VAL A 1 133 ? -16.487 -2.403 17.377 1.00 85.94 133 VAL A N 1
ATOM 933 C CA . VAL A 1 133 ? -15.620 -1.249 17.614 1.00 85.94 133 VAL A CA 1
ATOM 934 C C . VAL A 1 133 ? -15.039 -0.758 16.301 1.00 85.94 133 VAL A C 1
ATOM 936 O O . VAL A 1 133 ? -14.684 -1.545 15.423 1.00 85.94 133 VAL A O 1
ATOM 939 N N . CYS A 1 134 ? -14.935 0.557 16.155 1.00 90.31 134 CYS A N 1
ATOM 940 C CA . CYS A 1 134 ? -14.295 1.154 14.996 1.00 90.31 134 CYS A CA 1
ATOM 941 C C . CYS A 1 134 ? -13.323 2.256 15.401 1.00 90.31 134 CYS A C 1
ATOM 943 O O . CYS A 1 134 ? -13.391 2.826 16.494 1.00 90.31 134 CYS A O 1
ATOM 945 N N . VAL A 1 135 ? -12.397 2.562 14.501 1.00 93.50 135 VAL A N 1
ATOM 946 C CA . VAL A 1 135 ? -11.496 3.701 14.621 1.00 93.50 135 VAL A CA 1
ATOM 947 C C . VAL A 1 135 ? -11.738 4.632 13.434 1.00 93.50 135 VAL A C 1
ATOM 949 O O . VAL A 1 135 ? -11.489 4.239 12.292 1.00 93.50 135 VAL A O 1
ATOM 952 N N . PRO A 1 136 ? -12.191 5.875 13.672 1.00 93.56 136 PRO A N 1
ATOM 953 C CA . PRO A 1 136 ? -12.366 6.838 12.605 1.00 93.56 136 PRO A CA 1
ATOM 954 C C . PRO A 1 136 ? -11.014 7.341 12.104 1.00 93.56 136 PRO A C 1
ATOM 956 O O . PRO A 1 136 ? -10.108 7.667 12.882 1.00 93.56 136 PRO A O 1
ATOM 959 N N . VAL A 1 137 ? -10.907 7.457 10.788 1.00 95.88 137 VAL A N 1
ATOM 960 C CA . VAL A 1 137 ? -9.757 7.993 10.071 1.00 95.88 137 VAL A CA 1
ATOM 961 C C . VAL A 1 137 ? -10.261 9.180 9.279 1.00 95.88 137 VAL A C 1
ATOM 963 O O . VAL A 1 137 ? -11.025 9.001 8.348 1.00 95.88 137 VAL A O 1
ATOM 966 N N . PHE A 1 138 ? -9.854 10.397 9.628 1.00 95.19 138 PHE A N 1
ATOM 967 C CA . PHE A 1 138 ? -10.206 11.585 8.850 1.00 95.19 138 PHE A CA 1
ATOM 968 C C . PHE A 1 138 ? -8.996 12.497 8.748 1.00 95.19 138 PHE A C 1
ATOM 970 O O . PHE A 1 138 ? -8.468 12.993 9.749 1.00 95.19 138 PHE A O 1
ATOM 977 N N . LYS A 1 139 ? -8.515 12.704 7.524 1.00 94.62 139 LYS A N 1
ATOM 978 C CA . LYS A 1 139 ? -7.298 13.459 7.256 1.00 94.62 139 LYS A CA 1
ATOM 979 C C . LYS A 1 139 ? -7.498 14.405 6.082 1.00 94.62 139 LYS A C 1
ATOM 981 O O . LYS A 1 139 ? -7.597 13.987 4.933 1.00 94.62 139 LYS A O 1
ATOM 986 N N . SER A 1 140 ? -7.401 15.706 6.355 1.00 93.88 140 SER A N 1
ATOM 987 C CA . SER A 1 140 ? -7.110 16.672 5.293 1.00 93.88 140 SER A CA 1
ATOM 988 C C . SER A 1 140 ? -5.696 16.430 4.755 1.00 93.88 140 SER A C 1
ATOM 990 O O . SER A 1 140 ? -4.710 16.446 5.513 1.00 93.88 140 SER A O 1
ATOM 992 N N . LEU A 1 141 ? -5.602 16.255 3.439 1.00 91.69 141 LEU A N 1
ATOM 993 C CA . LEU A 1 141 ? -4.365 16.150 2.664 1.00 91.69 141 LEU A CA 1
ATOM 994 C C . LEU A 1 141 ? -3.987 17.513 2.051 1.00 91.69 141 LEU A C 1
ATOM 996 O O . LEU A 1 141 ? -3.201 17.607 1.104 1.00 91.69 141 LEU A O 1
ATOM 1000 N N . ARG A 1 142 ? -4.517 18.606 2.624 1.00 86.44 142 ARG A N 1
ATOM 1001 C CA . ARG A 1 142 ? -4.316 19.991 2.177 1.00 86.44 142 ARG A CA 1
ATOM 1002 C C . ARG A 1 142 ? -4.731 20.145 0.708 1.00 86.44 142 ARG A C 1
ATOM 1004 O O . ARG A 1 142 ? -5.868 19.884 0.345 1.00 86.44 142 ARG A O 1
ATOM 1011 N N . LYS A 1 143 ? -3.793 20.553 -0.152 1.00 82.94 143 LYS A N 1
ATOM 1012 C CA . LYS A 1 143 ? -4.015 20.751 -1.590 1.00 82.94 143 LYS A CA 1
ATOM 1013 C C . LYS A 1 143 ? -4.224 19.443 -2.360 1.00 82.94 143 LYS A C 1
ATOM 1015 O O . LYS A 1 143 ? -4.528 19.521 -3.540 1.00 82.94 143 LYS A O 1
ATOM 1020 N N . LYS A 1 144 ? -4.025 18.281 -1.726 1.00 84.50 144 LYS A N 1
ATOM 1021 C CA . LYS A 1 144 ? -4.232 16.950 -2.311 1.00 84.50 144 LYS A CA 1
ATOM 1022 C C . LYS A 1 144 ? -5.589 16.328 -1.941 1.00 84.50 144 LYS A C 1
ATOM 1024 O O . LYS A 1 144 ? -5.762 15.130 -2.097 1.00 84.50 144 LYS A O 1
ATOM 1029 N N . GLY A 1 145 ? -6.522 17.133 -1.429 1.00 90.94 145 GLY A N 1
ATOM 1030 C CA . GLY A 1 145 ? -7.865 16.684 -1.066 1.00 90.94 145 GLY A CA 1
ATOM 1031 C C . GLY A 1 145 ? -7.937 16.071 0.331 1.00 90.94 145 GLY A C 1
ATOM 1032 O O . GLY A 1 145 ? -7.372 16.633 1.279 1.00 90.94 145 GLY A O 1
ATOM 1033 N N . TRP A 1 146 ? -8.656 14.964 0.487 1.00 95.00 146 TRP A N 1
ATOM 1034 C CA . TRP A 1 146 ? -8.954 14.369 1.790 1.00 95.00 146 TRP A CA 1
ATOM 1035 C C . TRP A 1 146 ? -9.029 12.843 1.725 1.00 95.00 146 TRP A C 1
ATOM 1037 O O . TRP A 1 146 ? -9.278 12.264 0.675 1.00 95.00 146 TRP A O 1
ATOM 1047 N N . PHE A 1 147 ? -8.780 12.204 2.865 1.00 97.62 147 PHE A N 1
ATOM 1048 C CA . PHE A 1 147 ? -8.885 10.760 3.044 1.00 97.62 147 PHE A CA 1
ATOM 1049 C C . PHE A 1 147 ? -9.626 10.469 4.345 1.00 97.62 147 PHE A C 1
ATOM 1051 O O . PHE A 1 147 ? -9.277 11.048 5.384 1.00 97.62 147 PHE A O 1
ATOM 1058 N N . GLY A 1 148 ? -10.620 9.585 4.314 1.00 96.94 148 GLY A N 1
ATOM 1059 C CA . GLY A 1 148 ? -11.241 9.133 5.545 1.00 96.94 148 GLY A CA 1
ATOM 1060 C C . GLY A 1 148 ? -12.381 8.130 5.439 1.00 96.94 148 GLY A C 1
ATOM 1061 O O . GLY A 1 148 ? -12.847 7.799 4.360 1.00 96.94 148 GLY A O 1
ATOM 1062 N N . GLY A 1 149 ? -12.807 7.650 6.601 1.00 95.19 149 GLY A N 1
ATOM 1063 C CA . GLY A 1 149 ? -13.840 6.642 6.809 1.00 95.19 149 GLY A CA 1
ATOM 1064 C C . GLY A 1 149 ? -13.606 5.917 8.137 1.00 95.19 149 GLY A C 1
ATOM 1065 O O . GLY A 1 149 ? -12.911 6.435 9.020 1.00 95.19 149 GLY A O 1
ATOM 1066 N N . LEU A 1 150 ? -14.181 4.727 8.293 1.00 93.81 150 LEU A N 1
ATOM 1067 C CA . LEU A 1 150 ? -14.110 3.947 9.530 1.00 93.81 150 LEU A CA 1
ATOM 1068 C C . LEU A 1 150 ? -13.329 2.650 9.306 1.00 93.81 150 LEU A C 1
ATOM 1070 O O . LEU A 1 150 ? -13.576 1.931 8.343 1.00 93.81 150 LEU A O 1
ATOM 1074 N N . LEU A 1 151 ? -12.404 2.349 10.217 1.00 95.81 151 LEU A N 1
ATOM 1075 C CA . LEU A 1 151 ? -11.756 1.043 10.314 1.00 95.81 151 LEU A CA 1
ATOM 1076 C C . LEU A 1 151 ? -12.510 0.212 11.348 1.00 95.81 151 LEU A C 1
ATOM 1078 O O . LEU A 1 151 ? -12.442 0.534 12.534 1.00 95.81 151 LEU A O 1
ATOM 1082 N N . TRP A 1 152 ? -13.223 -0.827 10.927 1.00 93.06 152 TRP A N 1
ATOM 1083 C CA . TRP A 1 152 ? -13.960 -1.711 11.828 1.00 93.06 152 TRP A CA 1
ATOM 1084 C C . TRP A 1 152 ? -13.054 -2.827 12.321 1.00 93.06 152 TRP A C 1
ATOM 1086 O O . TRP A 1 152 ? -12.421 -3.508 11.516 1.00 93.06 152 TRP A O 1
ATOM 1096 N N . LEU A 1 153 ? -12.994 -3.020 13.638 1.00 91.94 153 LEU A N 1
ATOM 1097 C CA . LEU A 1 153 ? -12.250 -4.113 14.243 1.00 91.94 153 LEU A CA 1
ATOM 1098 C C . LEU A 1 153 ? -13.236 -5.207 14.640 1.00 91.94 153 LEU A C 1
ATOM 1100 O O . LEU A 1 153 ? -14.176 -4.966 15.401 1.00 91.94 153 LEU A O 1
ATOM 1104 N N . ARG A 1 154 ? -13.014 -6.415 14.128 1.00 85.06 154 ARG A N 1
ATOM 1105 C CA . ARG A 1 154 ? -13.781 -7.607 14.498 1.00 85.06 154 ARG A CA 1
ATOM 1106 C C . ARG A 1 154 ? -12.883 -8.488 15.356 1.00 85.06 154 ARG A C 1
ATOM 1108 O O . ARG A 1 154 ? -11.877 -8.999 14.866 1.00 85.06 154 ARG A O 1
ATOM 1115 N N . ALA A 1 155 ? -13.212 -8.593 16.641 1.00 78.06 155 ALA A N 1
ATOM 1116 C CA . ALA A 1 155 ? -12.505 -9.471 17.565 1.00 78.06 155 ALA A CA 1
ATOM 1117 C C . ALA A 1 155 ? -12.836 -10.942 17.259 1.00 78.06 155 ALA A C 1
ATOM 1119 O O . ALA A 1 155 ? -13.965 -11.266 16.897 1.00 78.06 155 ALA A O 1
ATOM 1120 N N . GLY A 1 156 ? -11.845 -11.811 17.414 1.00 76.75 156 GLY A N 1
ATOM 1121 C CA . GLY A 1 156 ? -11.909 -13.254 17.186 1.00 76.75 156 GLY A CA 1
ATOM 1122 C C . GLY A 1 156 ? -10.624 -13.890 17.716 1.00 76.75 156 GLY A C 1
ATOM 1123 O O . GLY A 1 156 ? -9.975 -13.297 18.577 1.00 76.75 156 GLY A O 1
ATOM 1124 N N . GLU A 1 157 ? -10.208 -15.040 17.177 1.00 79.88 157 GLU A N 1
ATOM 1125 C CA . GLU A 1 157 ? -8.881 -15.610 17.488 1.00 79.88 157 GLU A CA 1
ATOM 1126 C C . GLU A 1 157 ? -7.754 -14.626 17.154 1.00 79.88 157 GLU A C 1
ATOM 1128 O O . GLU A 1 157 ? -6.813 -14.445 17.922 1.00 79.88 157 GLU A O 1
ATOM 1133 N N . THR A 1 158 ? -7.893 -13.934 16.021 1.00 84.69 158 THR A N 1
ATOM 1134 C CA . THR A 1 158 ? -7.083 -12.775 15.654 1.00 84.69 158 THR A CA 1
ATOM 1135 C C . THR A 1 158 ? -8.009 -11.620 15.306 1.00 84.69 158 THR A C 1
ATOM 1137 O O . THR A 1 158 ? -8.935 -11.774 14.511 1.00 84.69 158 THR A O 1
ATOM 1140 N N . THR A 1 159 ? -7.762 -10.443 15.881 1.00 91.00 159 THR A N 1
ATOM 1141 C CA . THR A 1 159 ? -8.556 -9.253 15.563 1.00 91.00 159 THR A CA 1
ATOM 1142 C C . THR A 1 159 ? -8.281 -8.806 14.131 1.00 91.00 159 THR A C 1
ATOM 1144 O O . THR A 1 159 ? -7.146 -8.468 13.788 1.00 91.00 159 THR A O 1
ATOM 1147 N N . LEU A 1 160 ? -9.324 -8.755 13.308 1.00 93.38 160 LEU A N 1
ATOM 1148 C CA . LEU A 1 160 ? -9.254 -8.302 11.920 1.00 93.38 160 LEU A CA 1
ATOM 1149 C C . LEU A 1 160 ? -9.693 -6.844 11.798 1.00 93.38 160 LEU A C 1
ATOM 1151 O O . LEU A 1 160 ? -10.537 -6.377 12.563 1.00 93.38 160 LEU A O 1
ATOM 1155 N N . ILE A 1 161 ? -9.143 -6.143 10.810 1.00 95.19 161 ILE A N 1
ATOM 1156 C CA . ILE A 1 161 ? -9.550 -4.796 10.413 1.00 95.19 161 ILE A CA 1
ATOM 1157 C C . ILE A 1 161 ? -10.147 -4.850 9.017 1.00 95.19 161 ILE A C 1
ATOM 1159 O O . ILE A 1 161 ? -9.477 -5.267 8.071 1.00 95.19 161 ILE A O 1
ATOM 1163 N N . GLN A 1 162 ? -11.378 -4.361 8.904 1.00 94.31 162 GLN A N 1
ATOM 1164 C CA . GLN A 1 162 ? -12.096 -4.287 7.642 1.00 94.31 162 GLN A CA 1
ATOM 1165 C C . GLN A 1 162 ? -12.987 -3.051 7.522 1.00 94.31 162 GLN A C 1
ATOM 1167 O O . GLN A 1 162 ? -13.296 -2.363 8.496 1.00 94.31 162 GLN A O 1
ATOM 1172 N N . THR A 1 163 ? -13.355 -2.745 6.290 1.00 92.69 163 THR A N 1
ATOM 1173 C CA . THR A 1 163 ? -14.472 -1.878 5.906 1.00 92.69 163 THR A CA 1
ATOM 1174 C C . THR A 1 163 ? -15.773 -2.675 5.991 1.00 92.69 163 THR A C 1
ATOM 1176 O O . THR A 1 163 ? -15.752 -3.902 5.914 1.00 92.69 163 THR A O 1
ATOM 1179 N N . ASP A 1 164 ? -16.913 -2.003 6.160 1.00 86.75 164 ASP A N 1
ATOM 1180 C CA . ASP A 1 164 ? -18.218 -2.682 6.113 1.00 86.75 164 ASP A CA 1
ATOM 1181 C C . ASP A 1 164 ? -18.731 -2.662 4.666 1.00 86.75 164 ASP A C 1
ATOM 1183 O O . ASP A 1 164 ? -19.581 -1.859 4.277 1.00 86.75 164 ASP A O 1
ATOM 1187 N N . ARG A 1 165 ? -18.074 -3.467 3.823 1.00 85.94 165 ARG A N 1
ATOM 1188 C CA . ARG A 1 165 ? -18.256 -3.450 2.364 1.00 85.94 165 ARG A CA 1
ATOM 1189 C C . ARG A 1 165 ? -19.664 -3.857 1.931 1.00 85.94 165 ARG A C 1
ATOM 1191 O O . ARG A 1 165 ? -20.148 -3.334 0.932 1.00 85.94 165 ARG A O 1
ATOM 1198 N N . ASP A 1 166 ? -20.329 -4.716 2.701 1.00 83.19 166 ASP A N 1
ATOM 1199 C CA . ASP A 1 166 ? -21.696 -5.172 2.423 1.00 83.19 166 ASP A CA 1
ATOM 1200 C C . ASP A 1 166 ? -22.711 -4.031 2.589 1.00 83.19 166 ASP A C 1
ATOM 1202 O O . ASP A 1 166 ? -23.724 -3.982 1.895 1.00 83.19 166 ASP A O 1
ATOM 1206 N N . LEU A 1 167 ? -22.395 -3.061 3.453 1.00 80.81 167 LEU A N 1
ATOM 1207 C CA . LEU A 1 167 ? -23.139 -1.810 3.618 1.00 80.81 167 LEU A CA 1
ATOM 1208 C C . LEU A 1 167 ? -22.609 -0.669 2.728 1.00 80.81 167 LEU A C 1
ATOM 1210 O O . LEU A 1 167 ? -23.046 0.477 2.858 1.00 80.81 167 LEU A O 1
ATOM 1214 N N . GLY A 1 168 ? -21.648 -0.943 1.839 1.00 84.62 168 GLY A N 1
ATOM 1215 C CA . GLY A 1 168 ? -21.001 0.062 0.990 1.00 84.62 168 GLY A CA 1
ATOM 1216 C C . GLY A 1 168 ? -20.108 1.049 1.755 1.00 84.62 168 GLY A C 1
ATOM 1217 O O . GLY A 1 168 ? -19.807 2.140 1.259 1.00 84.62 168 GLY A O 1
ATOM 1218 N N . TRP A 1 169 ? -19.690 0.715 2.980 1.00 89.25 169 TRP A N 1
ATOM 1219 C CA . TRP A 1 169 ? -18.893 1.593 3.837 1.00 89.25 169 TRP A CA 1
ATOM 1220 C C . TRP A 1 169 ? -17.400 1.398 3.601 1.00 89.25 169 TRP A C 1
ATOM 1222 O O . TRP A 1 169 ? -16.706 0.695 4.339 1.00 89.25 169 TRP A O 1
ATOM 1232 N N . TYR A 1 170 ? -16.905 2.094 2.583 1.00 95.62 170 TYR A N 1
ATOM 1233 C CA . TYR A 1 170 ? -15.491 2.160 2.230 1.00 95.62 170 TYR A CA 1
ATOM 1234 C C . TYR A 1 170 ? -14.779 3.352 2.874 1.00 95.62 170 TYR A C 1
ATOM 1236 O O . TYR A 1 170 ? -15.391 4.345 3.280 1.00 95.62 170 TYR A O 1
ATOM 1244 N N . LEU A 1 171 ? -13.449 3.297 2.897 1.00 97.81 171 LEU A N 1
ATOM 1245 C CA . LEU A 1 171 ? -12.636 4.493 3.071 1.00 97.81 171 LEU A CA 1
ATOM 1246 C C . LEU A 1 171 ? -12.673 5.294 1.766 1.00 97.81 171 LEU A C 1
ATOM 1248 O O . LEU A 1 171 ? -12.465 4.749 0.685 1.00 97.81 171 LEU A O 1
ATOM 1252 N N . ARG A 1 172 ? -12.903 6.598 1.859 1.00 97.31 172 ARG A N 1
ATOM 1253 C CA . ARG A 1 172 ? -12.921 7.504 0.713 1.00 97.31 172 ARG A CA 1
ATOM 1254 C C . ARG A 1 172 ? -11.618 8.269 0.606 1.00 97.31 172 ARG A C 1
ATOM 1256 O O . ARG A 1 172 ? -11.075 8.745 1.608 1.00 97.31 172 ARG A O 1
ATOM 1263 N N . TRP A 1 173 ? -11.131 8.416 -0.616 1.00 97.56 173 TRP A N 1
ATOM 1264 C CA . TRP A 1 173 ? -9.989 9.252 -0.939 1.00 97.56 173 TRP A CA 1
ATOM 1265 C C . TRP A 1 173 ? -10.290 10.079 -2.178 1.00 97.56 173 TRP A C 1
ATOM 1267 O O . TRP A 1 173 ? -10.453 9.547 -3.271 1.00 97.56 173 TRP A O 1
ATOM 1277 N N . GLU A 1 174 ? -10.326 11.393 -2.006 1.00 94.62 174 GLU A N 1
ATOM 1278 C CA . GLU A 1 174 ? -10.660 12.308 -3.087 1.00 94.62 174 GLU A CA 1
ATOM 1279 C C . GLU A 1 174 ? -9.567 13.348 -3.270 1.00 94.62 174 GLU A C 1
ATOM 1281 O O . GLU A 1 174 ? -9.017 13.898 -2.308 1.00 94.62 174 GLU A O 1
ATOM 1286 N N . TYR A 1 175 ? -9.299 13.665 -4.530 1.00 91.19 175 TYR A N 1
ATOM 1287 C CA . TYR A 1 175 ? -8.421 14.738 -4.947 1.00 91.19 175 TYR A CA 1
ATOM 1288 C C . TYR A 1 175 ? -9.047 15.493 -6.118 1.00 91.19 175 TYR A C 1
ATOM 1290 O O . TYR A 1 175 ? -9.106 14.990 -7.230 1.00 91.19 175 TYR A O 1
ATOM 1298 N N . ALA A 1 176 ? -9.416 16.757 -5.910 1.00 84.12 176 ALA A N 1
ATOM 1299 C CA . ALA A 1 176 ? -10.045 17.604 -6.933 1.00 84.12 176 ALA A CA 1
ATOM 1300 C C . ALA A 1 176 ? -9.103 18.079 -8.070 1.00 84.12 176 ALA A C 1
ATOM 1302 O O . ALA A 1 176 ? -9.413 19.044 -8.772 1.00 84.12 176 ALA A O 1
ATOM 1303 N N . GLY A 1 177 ? -7.921 17.470 -8.210 1.00 77.75 177 GLY A N 1
ATOM 1304 C CA . GLY A 1 177 ? -6.937 17.814 -9.231 1.00 77.75 177 GLY A CA 1
ATOM 1305 C C . GLY A 1 177 ? -6.194 19.129 -8.981 1.00 77.75 177 GLY A C 1
ATOM 1306 O O . GLY A 1 177 ? -6.525 19.950 -8.118 1.00 77.75 177 GLY A O 1
ATOM 1307 N N . ARG A 1 178 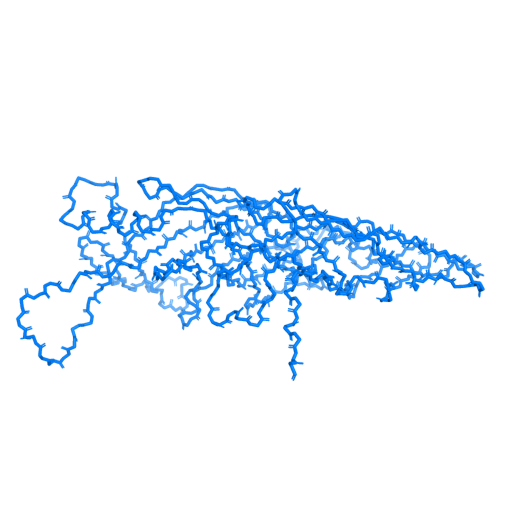? -5.128 19.365 -9.753 1.00 67.50 178 ARG A N 1
ATOM 1308 C CA . ARG A 1 178 ? -4.397 20.642 -9.730 1.00 67.50 178 ARG A CA 1
ATOM 1309 C C . ARG A 1 178 ? -5.020 21.584 -10.751 1.00 67.50 178 ARG A C 1
ATOM 1311 O O . ARG A 1 178 ? -5.275 21.189 -11.884 1.00 67.50 178 ARG A O 1
ATOM 1318 N N . LYS A 1 179 ? -5.211 22.857 -10.390 1.00 57.34 179 LYS A N 1
ATOM 1319 C CA . LYS A 1 179 ? -5.510 23.881 -11.400 1.00 57.34 179 LYS A CA 1
ATOM 1320 C C . LYS A 1 179 ? -4.349 23.913 -12.393 1.00 57.34 179 LYS A C 1
ATOM 1322 O O . LYS A 1 179 ? -3.199 24.090 -11.985 1.00 57.34 179 LYS A O 1
ATOM 1327 N N . SER A 1 180 ? -4.652 23.700 -13.669 1.00 51.78 180 SER A N 1
ATOM 1328 C CA . SER A 1 180 ? -3.706 23.934 -14.756 1.00 51.78 180 SER A CA 1
ATOM 1329 C C . SER A 1 180 ? -3.158 25.361 -14.629 1.00 51.78 180 SER A C 1
ATOM 1331 O O . SER A 1 180 ? -3.914 26.295 -14.372 1.00 51.78 180 SER A O 1
ATOM 1333 N N . ASN A 1 181 ? -1.849 25.549 -14.822 1.00 49.81 181 ASN A N 1
ATOM 1334 C CA . ASN A 1 181 ? -1.232 26.883 -14.882 1.00 49.81 181 ASN A CA 1
ATOM 1335 C C . ASN A 1 181 ? -1.653 27.675 -16.147 1.00 49.81 181 ASN A C 1
ATOM 1337 O O . ASN A 1 181 ? -1.107 28.745 -16.421 1.00 49.81 181 ASN A O 1
ATOM 1341 N N . GLY A 1 182 ? -2.585 27.155 -16.951 1.00 45.72 182 GLY A N 1
ATOM 1342 C CA . GLY A 1 182 ? -3.114 27.813 -18.137 1.00 45.72 182 GLY A CA 1
ATOM 1343 C C . GLY A 1 182 ? -4.012 28.999 -17.788 1.00 45.72 182 GLY A C 1
ATOM 1344 O O . GLY A 1 182 ? -4.879 28.911 -16.925 1.00 45.72 182 GLY A O 1
ATOM 1345 N N . LYS A 1 183 ? -3.842 30.103 -18.523 1.00 41.56 183 LYS A N 1
ATOM 1346 C CA . LYS A 1 183 ? -4.628 31.353 -18.482 1.00 41.56 183 LYS A CA 1
ATOM 1347 C C . LYS A 1 183 ? -6.122 31.186 -18.848 1.00 41.56 183 LYS A C 1
ATOM 1349 O O . LYS A 1 183 ? -6.738 32.131 -19.334 1.00 41.56 183 LYS A O 1
ATOM 1354 N N . SER A 1 184 ? -6.717 30.008 -18.670 1.00 45.44 184 SER A N 1
ATOM 1355 C CA . SER A 1 184 ? -8.134 29.784 -18.942 1.00 45.44 184 SER A CA 1
ATOM 1356 C C . SER A 1 184 ? -8.950 30.123 -17.698 1.00 45.44 184 SER A C 1
ATOM 1358 O O . SER A 1 184 ? -8.933 29.400 -16.704 1.00 45.44 184 SER A O 1
ATOM 1360 N N . LYS A 1 185 ? -9.674 31.245 -17.753 1.00 43.59 185 LYS A N 1
ATOM 1361 C CA . LYS A 1 185 ? -10.527 31.751 -16.661 1.00 43.59 185 LYS A CA 1
ATOM 1362 C C . LYS A 1 185 ? -11.733 30.846 -16.335 1.00 43.59 185 LYS A C 1
ATOM 1364 O O . LYS A 1 185 ? -12.437 31.135 -15.372 1.00 43.59 185 LYS A O 1
ATOM 1369 N N . ASN A 1 186 ? -11.948 29.756 -17.080 1.00 45.44 186 ASN A N 1
ATOM 1370 C CA . ASN A 1 186 ? -13.162 28.935 -16.998 1.00 45.44 186 ASN A CA 1
ATOM 1371 C C . ASN A 1 186 ? -12.975 27.527 -16.401 1.00 45.44 186 ASN A C 1
ATOM 1373 O O . ASN A 1 186 ? -13.958 26.807 -16.264 1.00 45.44 186 ASN A O 1
ATOM 1377 N N . VAL A 1 187 ? -11.767 27.123 -15.989 1.00 47.38 187 VAL A N 1
ATOM 1378 C CA . VAL A 1 187 ? -11.553 25.809 -15.347 1.00 47.38 187 VAL A CA 1
ATOM 1379 C C . VAL A 1 187 ? -11.587 25.979 -13.826 1.00 47.38 187 VAL A C 1
ATOM 1381 O O . VAL A 1 187 ? -10.589 26.341 -13.198 1.00 47.38 187 VAL A O 1
ATOM 1384 N N . LYS A 1 188 ? -12.772 25.813 -13.224 1.00 42.88 188 LYS A N 1
ATOM 1385 C CA . LYS A 1 188 ? -12.982 26.082 -11.788 1.00 42.88 188 LYS A CA 1
ATOM 1386 C C . LYS A 1 188 ? -12.422 24.991 -10.857 1.00 42.88 188 LYS A C 1
ATOM 1388 O O . LYS A 1 188 ? -11.985 25.357 -9.766 1.00 42.88 188 LYS A O 1
ATOM 1393 N N . ASN A 1 189 ? -12.286 23.741 -11.308 1.00 46.38 189 ASN A N 1
ATOM 1394 C CA . ASN A 1 189 ? -11.697 22.617 -10.558 1.00 46.38 189 ASN A CA 1
ATOM 1395 C C . ASN A 1 189 ? -10.560 21.965 -11.365 1.00 46.38 189 ASN A C 1
ATOM 1397 O O . ASN A 1 189 ? -10.557 22.067 -12.588 1.00 46.38 189 ASN A O 1
ATOM 1401 N N . GLY A 1 190 ? -9.541 21.415 -10.696 1.00 53.94 190 GLY A N 1
ATOM 1402 C CA . GLY A 1 190 ? -8.325 20.940 -11.358 1.00 53.94 190 GLY A CA 1
ATOM 1403 C C . GLY A 1 190 ? -8.635 19.865 -12.393 1.00 53.94 190 GLY A C 1
ATOM 1404 O O . GLY A 1 190 ? -9.393 18.955 -12.101 1.00 53.94 190 GLY A O 1
ATOM 1405 N N . ALA A 1 191 ? -8.084 20.002 -13.601 1.00 61.03 191 ALA A N 1
ATOM 1406 C CA . ALA A 1 191 ? -8.510 19.207 -14.753 1.00 61.03 191 ALA A CA 1
ATOM 1407 C C . ALA A 1 191 ? -8.295 17.695 -14.576 1.00 61.03 191 ALA A C 1
ATOM 1409 O O . ALA A 1 191 ? -9.009 16.941 -15.218 1.00 61.03 191 ALA A O 1
ATOM 1410 N N . ASP A 1 192 ? -7.371 17.280 -13.696 1.00 77.56 192 ASP A N 1
ATOM 1411 C CA . ASP A 1 192 ? -7.002 15.876 -13.500 1.00 77.56 192 ASP A CA 1
ATOM 1412 C C . ASP A 1 192 ? -6.946 15.498 -12.014 1.00 77.56 192 ASP A C 1
ATOM 1414 O O . ASP A 1 192 ? -5.910 15.633 -11.348 1.00 77.56 192 ASP A O 1
ATOM 1418 N N . GLY A 1 193 ? -8.098 15.109 -11.474 1.00 88.12 193 GLY A N 1
ATOM 1419 C CA . GLY A 1 193 ? -8.300 14.628 -10.110 1.00 88.12 193 GLY A CA 1
ATOM 1420 C C . GLY A 1 193 ? -8.754 13.169 -10.072 1.00 88.12 193 GLY A C 1
ATOM 1421 O O . GLY A 1 193 ? -8.695 12.465 -11.076 1.00 88.12 193 GLY A O 1
ATOM 1422 N N . PHE A 1 194 ? -9.211 12.708 -8.911 1.00 93.19 194 PHE A N 1
ATOM 1423 C CA . PHE A 1 194 ? -9.837 11.397 -8.760 1.00 93.19 194 PHE A CA 1
ATOM 1424 C C . PHE A 1 194 ? -10.711 11.313 -7.507 1.00 93.19 194 PHE A C 1
ATOM 1426 O O . PHE A 1 194 ? -10.538 12.077 -6.551 1.00 93.19 194 PHE A O 1
ATOM 1433 N N . GLU A 1 195 ? -11.580 10.313 -7.505 1.00 95.19 195 GLU A N 1
ATOM 1434 C CA . GLU A 1 195 ? -12.341 9.817 -6.364 1.00 95.19 195 GLU A CA 1
ATOM 1435 C C . GLU A 1 195 ? -12.090 8.311 -6.252 1.00 95.19 195 GLU A C 1
ATOM 1437 O O . GLU A 1 195 ? -12.068 7.599 -7.257 1.00 95.19 195 GLU A O 1
ATOM 1442 N N . MET A 1 196 ? -11.833 7.821 -5.042 1.00 97.69 196 MET A N 1
ATOM 1443 C CA . MET A 1 196 ? -11.541 6.413 -4.796 1.00 97.69 196 MET A CA 1
ATOM 1444 C C . MET A 1 196 ? -12.264 5.899 -3.560 1.00 97.69 196 MET A C 1
ATOM 1446 O O . MET A 1 196 ? -12.329 6.571 -2.526 1.00 97.69 196 MET A O 1
ATOM 1450 N N . LEU A 1 197 ? -12.726 4.660 -3.678 1.00 98.12 197 LEU A N 1
ATOM 1451 C CA . LEU A 1 197 ? -13.195 3.806 -2.603 1.00 98.12 197 LEU A CA 1
ATOM 1452 C C . LEU A 1 197 ? -12.109 2.773 -2.319 1.00 98.12 197 LEU A C 1
ATOM 1454 O O . LEU A 1 197 ? -11.651 2.069 -3.221 1.00 98.12 197 LEU A O 1
ATOM 1458 N N . LEU A 1 198 ? -11.681 2.705 -1.066 1.00 98.50 198 LEU A N 1
ATOM 1459 C CA . LEU A 1 198 ? -10.662 1.782 -0.596 1.00 98.50 198 LEU A CA 1
ATOM 1460 C C . LEU A 1 198 ? -11.273 0.867 0.458 1.00 98.50 198 LEU A C 1
ATOM 1462 O O . LEU A 1 198 ? -11.956 1.329 1.379 1.00 98.50 198 LEU A O 1
ATOM 1466 N N . ASP A 1 199 ? -10.981 -0.417 0.341 1.00 97.75 199 ASP A N 1
ATOM 1467 C CA . ASP A 1 199 ? -11.224 -1.371 1.411 1.00 97.75 199 ASP A CA 1
ATOM 1468 C C . ASP A 1 199 ? -10.154 -1.235 2.501 1.00 97.75 199 ASP A C 1
ATOM 1470 O O . ASP A 1 199 ? -9.079 -0.663 2.295 1.00 97.75 199 ASP A O 1
ATOM 1474 N N . ALA A 1 200 ? -10.442 -1.776 3.680 1.00 97.81 200 ALA A N 1
ATOM 1475 C CA . ALA A 1 200 ? -9.423 -2.074 4.673 1.00 97.81 200 ALA A CA 1
ATOM 1476 C C . ALA A 1 200 ? -9.209 -3.589 4.706 1.00 97.81 200 ALA A C 1
ATOM 1478 O O . ALA A 1 200 ? -10.136 -4.347 4.966 1.00 97.81 200 ALA A O 1
ATOM 1479 N N . CYS A 1 201 ? -7.983 -4.025 4.444 1.00 97.12 201 CYS A N 1
ATOM 1480 C CA . CYS A 1 201 ? -7.594 -5.426 4.519 1.00 97.12 201 CYS A CA 1
ATOM 1481 C C . CYS A 1 201 ? -6.439 -5.545 5.503 1.00 97.12 201 CYS A C 1
ATOM 1483 O O . CYS A 1 201 ? -5.319 -5.132 5.203 1.00 97.12 201 CYS A O 1
ATOM 1485 N N . GLY A 1 202 ? -6.687 -6.092 6.685 1.00 96.00 202 GLY A N 1
ATOM 1486 C CA . GLY A 1 202 ? -5.618 -6.324 7.640 1.00 96.00 202 GLY A CA 1
ATOM 1487 C C . GLY A 1 202 ? -6.113 -6.815 8.983 1.00 96.00 202 GLY A C 1
ATOM 1488 O O . GLY A 1 202 ? -7.241 -7.286 9.123 1.00 96.00 202 GLY A O 1
ATOM 1489 N N . GLY A 1 203 ? -5.260 -6.683 9.988 1.00 95.06 203 GLY A N 1
ATOM 1490 C CA . GLY A 1 203 ? -5.524 -7.244 11.299 1.00 95.06 203 GLY A CA 1
ATOM 1491 C C . GLY A 1 203 ? -4.367 -7.045 12.258 1.00 95.06 203 GLY A C 1
ATOM 1492 O O . GLY A 1 203 ? -3.438 -6.268 12.008 1.00 95.06 203 GLY A O 1
ATOM 1493 N N . TYR A 1 204 ? -4.487 -7.699 13.406 1.00 94.50 204 TYR A N 1
ATOM 1494 C CA . TYR A 1 204 ? -3.471 -7.697 14.442 1.00 94.50 204 TYR A CA 1
ATOM 1495 C C . TYR A 1 204 ? -2.154 -8.221 13.874 1.00 94.50 204 TYR A C 1
ATOM 1497 O O . TYR A 1 204 ? -2.123 -9.179 13.102 1.00 94.50 204 TYR A O 1
ATOM 1505 N N . PHE A 1 205 ? -1.059 -7.572 14.254 1.00 93.69 205 PHE A N 1
ATOM 1506 C CA . PHE A 1 205 ? 0.265 -7.880 13.749 1.00 93.69 205 PHE A CA 1
ATOM 1507 C C . PHE A 1 205 ? 1.253 -8.070 14.900 1.00 93.69 205 PHE A C 1
ATOM 1509 O O . PHE A 1 205 ? 1.501 -7.160 15.697 1.00 93.69 205 PHE A O 1
ATOM 1516 N N . SER A 1 206 ? 1.876 -9.246 14.918 1.00 87.06 206 SER A N 1
ATOM 1517 C CA . SER A 1 206 ? 2.943 -9.648 15.832 1.00 87.06 206 SER A CA 1
ATOM 1518 C C . SER A 1 206 ? 4.126 -10.157 15.019 1.00 87.06 206 SER A C 1
ATOM 1520 O O . SER A 1 206 ? 3.968 -10.997 14.140 1.00 87.06 206 SER A O 1
ATOM 1522 N N . SER A 1 207 ? 5.334 -9.684 15.325 1.00 74.25 207 SER A N 1
ATOM 1523 C CA . SER A 1 207 ? 6.545 -10.126 14.623 1.00 74.25 207 SER A CA 1
ATOM 1524 C C . SER A 1 207 ? 6.896 -11.595 14.833 1.00 74.25 207 SER A C 1
ATOM 1526 O O . SER A 1 207 ? 7.742 -12.106 14.108 1.00 74.25 207 SER A O 1
ATOM 1528 N N . LEU A 1 208 ? 6.321 -12.232 15.856 1.00 69.44 208 LEU A N 1
ATOM 1529 C CA . LEU A 1 208 ? 6.542 -13.647 16.149 1.00 69.44 208 LEU A CA 1
ATOM 1530 C C . LEU A 1 208 ? 5.761 -14.545 15.185 1.00 69.44 208 LEU A C 1
ATOM 1532 O O . LEU A 1 208 ? 6.263 -15.593 14.803 1.00 69.44 208 LEU A O 1
ATOM 1536 N N . ASP A 1 209 ? 4.589 -14.086 14.746 1.00 65.06 209 ASP A N 1
ATOM 1537 C CA . ASP A 1 209 ? 3.620 -14.910 14.016 1.00 65.06 209 ASP A CA 1
ATOM 1538 C C . ASP A 1 209 ? 3.506 -14.501 12.538 1.00 65.06 209 ASP A C 1
ATOM 1540 O O . ASP A 1 209 ? 3.038 -15.258 11.696 1.00 65.06 209 ASP A O 1
ATOM 1544 N N . ALA A 1 210 ? 3.935 -13.282 12.201 1.00 65.06 210 ALA A N 1
ATOM 1545 C CA . ALA A 1 210 ? 3.604 -12.641 10.932 1.00 65.06 210 ALA A CA 1
ATOM 1546 C C . ALA A 1 210 ? 4.562 -12.915 9.763 1.00 65.06 210 ALA A C 1
ATOM 1548 O O . ALA A 1 210 ? 4.314 -12.413 8.665 1.00 65.06 210 ALA A O 1
ATOM 1549 N N . ILE A 1 211 ? 5.692 -13.593 9.985 1.00 74.31 211 ILE A N 1
ATOM 1550 C CA . ILE A 1 211 ? 6.791 -13.608 9.011 1.00 74.31 211 ILE A CA 1
ATOM 1551 C C . ILE A 1 211 ? 7.070 -15.028 8.539 1.00 74.31 211 ILE A C 1
ATOM 1553 O O . ILE A 1 211 ? 7.780 -15.778 9.204 1.00 74.31 211 ILE A O 1
ATOM 1557 N N . ALA A 1 212 ? 6.558 -15.360 7.353 1.00 84.12 212 ALA A N 1
ATOM 1558 C CA . ALA A 1 212 ? 7.015 -16.522 6.602 1.00 84.12 212 ALA A CA 1
ATOM 1559 C C . ALA A 1 212 ? 8.523 -16.415 6.333 1.00 84.12 212 ALA A C 1
ATOM 1561 O O . ALA A 1 212 ? 9.047 -15.313 6.170 1.00 84.12 212 ALA A O 1
ATOM 1562 N N . SER A 1 213 ? 9.216 -17.552 6.258 1.00 86.69 213 SER A N 1
ATOM 1563 C CA . SER A 1 213 ? 10.662 -17.596 6.004 1.00 86.69 213 SER A CA 1
ATOM 1564 C C . SER A 1 213 ? 11.043 -17.075 4.616 1.00 86.69 213 SER A C 1
ATOM 1566 O O . SER A 1 213 ? 12.149 -16.562 4.443 1.00 86.69 213 SER A O 1
ATOM 1568 N N . ASN A 1 214 ? 10.129 -17.159 3.643 1.00 91.25 214 ASN A N 1
ATOM 1569 C CA . ASN A 1 214 ? 10.335 -16.689 2.278 1.00 91.25 214 ASN A CA 1
ATOM 1570 C C . ASN A 1 214 ? 9.066 -16.060 1.686 1.00 91.25 214 ASN A C 1
ATOM 1572 O O . ASN A 1 214 ? 7.948 -16.441 2.035 1.00 91.25 214 ASN A O 1
ATOM 1576 N N . TYR A 1 215 ? 9.269 -15.133 0.750 1.00 94.06 215 TYR A N 1
ATOM 1577 C CA . TYR A 1 215 ? 8.239 -14.503 -0.075 1.00 94.06 215 TYR A CA 1
ATOM 1578 C C . TYR A 1 215 ? 8.687 -14.410 -1.536 1.00 94.06 215 TYR A C 1
ATOM 1580 O O . TYR A 1 215 ? 9.873 -14.539 -1.839 1.00 94.06 215 TYR A O 1
ATOM 1588 N N . LEU A 1 216 ? 7.750 -14.095 -2.424 1.00 96.62 216 LEU A N 1
ATOM 1589 C CA . LEU A 1 216 ? 7.991 -13.754 -3.823 1.00 96.62 216 LEU A CA 1
ATOM 1590 C C . LEU A 1 216 ? 7.630 -12.283 -4.055 1.00 96.62 216 LEU A C 1
ATOM 1592 O O . LEU A 1 216 ? 6.503 -11.870 -3.793 1.00 96.62 216 LEU A O 1
ATOM 1596 N N . PHE A 1 217 ? 8.590 -11.477 -4.509 1.00 98.12 217 PHE A N 1
ATOM 1597 C CA . PHE A 1 217 ? 8.401 -10.060 -4.815 1.00 98.12 217 PHE A CA 1
ATOM 1598 C C . PHE A 1 217 ? 8.079 -9.844 -6.291 1.00 98.12 217 PHE A C 1
ATOM 1600 O O . PHE A 1 217 ? 8.879 -10.190 -7.164 1.00 98.12 217 PHE A O 1
ATOM 1607 N N . SER A 1 218 ? 6.966 -9.160 -6.543 1.00 98.56 218 SER A N 1
ATOM 1608 C CA . SER A 1 218 ? 6.542 -8.742 -7.880 1.00 98.56 218 SER A CA 1
ATOM 1609 C C . SER A 1 218 ? 6.166 -7.261 -7.891 1.00 98.56 218 SER A C 1
ATOM 1611 O O . SER A 1 218 ? 5.793 -6.679 -6.865 1.00 98.56 218 SER A O 1
ATOM 1613 N N . ALA A 1 219 ? 6.269 -6.634 -9.058 1.00 98.62 219 ALA A N 1
ATOM 1614 C CA . ALA A 1 219 ? 5.780 -5.285 -9.300 1.00 98.62 219 ALA A CA 1
ATOM 1615 C C . ALA A 1 219 ? 4.999 -5.249 -10.612 1.00 98.62 219 ALA A C 1
ATOM 1617 O O . ALA A 1 219 ? 5.434 -5.825 -11.607 1.00 98.62 219 ALA A O 1
ATOM 1618 N N . ASP A 1 220 ? 3.890 -4.519 -10.633 1.00 98.12 220 ASP A N 1
ATOM 1619 C CA . ASP A 1 220 ? 3.114 -4.364 -11.858 1.00 98.12 220 ASP A CA 1
ATOM 1620 C C . ASP A 1 220 ? 3.875 -3.519 -12.875 1.00 98.12 220 ASP A C 1
ATOM 1622 O O . ASP A 1 220 ? 4.586 -2.566 -12.530 1.00 98.12 220 ASP A O 1
ATOM 1626 N N . ALA A 1 221 ? 3.705 -3.843 -14.154 1.00 97.06 221 ALA A N 1
ATOM 1627 C CA . ALA A 1 221 ? 4.300 -3.078 -15.236 1.00 97.06 221 ALA A CA 1
ATOM 1628 C C . ALA A 1 221 ? 3.735 -1.643 -15.273 1.00 97.06 221 ALA A C 1
ATOM 1630 O O . ALA A 1 221 ? 2.527 -1.453 -15.113 1.00 97.06 221 ALA A O 1
ATOM 1631 N N . PRO A 1 222 ? 4.565 -0.616 -15.540 1.00 95.75 222 PRO A N 1
ATOM 1632 C CA . PRO A 1 222 ? 4.118 0.770 -15.594 1.00 95.75 222 PRO A CA 1
ATOM 1633 C C . PRO A 1 222 ? 3.433 1.088 -16.934 1.00 95.75 222 PRO A C 1
ATOM 1635 O O . PRO A 1 222 ? 3.886 1.949 -17.695 1.00 95.75 222 PRO A O 1
ATOM 1638 N N . VAL A 1 223 ? 2.354 0.368 -17.249 1.00 92.06 223 VAL A N 1
ATOM 1639 C CA . VAL A 1 223 ? 1.613 0.491 -18.510 1.00 92.06 223 VAL A CA 1
ATOM 1640 C C . VAL A 1 223 ? 1.159 1.939 -18.717 1.00 92.06 223 VAL A C 1
ATOM 1642 O O . VAL A 1 223 ? 0.700 2.613 -17.794 1.00 92.06 223 VAL A O 1
ATOM 1645 N N . GLY A 1 224 ? 1.332 2.442 -19.940 1.00 87.44 224 GLY A N 1
ATOM 1646 C CA . GLY A 1 224 ? 1.005 3.824 -20.301 1.00 87.44 224 GLY A CA 1
ATOM 1647 C C . GLY A 1 224 ? 2.061 4.867 -19.911 1.00 87.44 224 GLY A C 1
ATOM 1648 O O . GLY A 1 224 ? 1.885 6.044 -20.220 1.00 87.44 224 GLY A O 1
ATOM 1649 N N . VAL A 1 225 ? 3.174 4.476 -19.275 1.00 90.69 225 VAL A N 1
ATOM 1650 C CA . VAL A 1 225 ? 4.321 5.368 -19.039 1.00 90.69 225 VAL A CA 1
ATOM 1651 C C . VAL A 1 225 ? 5.332 5.222 -20.167 1.00 90.69 225 VAL A C 1
ATOM 1653 O O . VAL A 1 225 ? 5.844 4.135 -20.417 1.00 90.69 225 VAL A O 1
ATOM 1656 N N . THR A 1 226 ? 5.690 6.343 -20.794 1.00 90.25 226 THR A N 1
ATOM 1657 C CA . THR A 1 226 ? 6.749 6.388 -21.810 1.00 90.25 226 THR A CA 1
ATOM 1658 C C . THR A 1 226 ? 7.918 7.251 -21.358 1.00 90.25 226 THR A C 1
ATOM 1660 O O . THR A 1 226 ? 7.758 8.280 -20.686 1.00 90.25 226 THR A O 1
ATOM 1663 N N . TYR A 1 227 ? 9.124 6.853 -21.756 1.00 90.44 227 TYR A N 1
ATOM 1664 C CA . TYR A 1 227 ? 10.287 7.725 -21.687 1.00 90.44 227 TYR A CA 1
ATOM 1665 C C . TYR A 1 227 ? 10.419 8.502 -22.994 1.00 90.44 227 TYR A C 1
ATOM 1667 O O . TYR A 1 227 ? 10.259 7.950 -24.078 1.00 90.44 227 TYR A O 1
ATOM 1675 N N . THR A 1 228 ? 10.736 9.793 -22.898 1.00 88.50 228 THR A N 1
ATOM 1676 C CA . THR A 1 228 ? 10.955 10.653 -24.066 1.00 88.50 228 THR A CA 1
ATOM 1677 C C . THR A 1 228 ? 12.224 11.483 -23.908 1.00 88.50 228 THR A C 1
ATOM 1679 O O . THR A 1 228 ? 12.469 12.082 -22.858 1.00 88.50 228 THR A O 1
ATOM 1682 N N . SER A 1 229 ? 13.029 11.540 -24.970 1.00 84.12 229 SER A N 1
ATOM 1683 C CA . SER A 1 229 ? 14.293 12.277 -25.032 1.00 84.12 229 SER A CA 1
ATOM 1684 C C . SER A 1 229 ? 14.462 12.913 -26.412 1.00 84.12 229 SER A C 1
ATOM 1686 O O . SER A 1 229 ? 14.791 12.247 -27.392 1.00 84.12 229 SER A O 1
ATOM 1688 N N . GLY A 1 230 ? 14.208 14.222 -26.507 1.00 84.06 230 GLY A N 1
ATOM 1689 C CA . GLY A 1 230 ? 14.123 14.907 -27.799 1.00 84.06 230 GLY A CA 1
ATOM 1690 C C . GLY A 1 230 ? 12.962 14.362 -28.636 1.00 84.06 230 GLY A C 1
ATOM 1691 O O . GLY A 1 230 ? 11.830 14.340 -28.161 1.00 84.06 230 GLY A O 1
ATOM 1692 N N . SER A 1 231 ? 13.255 13.928 -29.863 1.00 84.00 231 SER A N 1
ATOM 1693 C CA . SER A 1 231 ? 12.302 13.282 -30.776 1.00 84.00 231 SER A CA 1
ATOM 1694 C C . SER A 1 231 ? 12.208 11.761 -30.605 1.00 84.00 231 SER A C 1
ATOM 1696 O O . SER A 1 231 ? 11.431 11.132 -31.313 1.00 84.00 231 SER A O 1
ATOM 1698 N N . SER A 1 232 ? 13.003 11.167 -29.710 1.00 87.56 232 SER A N 1
ATOM 1699 C CA . SER A 1 232 ? 12.980 9.728 -29.436 1.00 87.56 232 SER A CA 1
ATOM 1700 C C . SER A 1 232 ? 12.055 9.404 -28.266 1.00 87.56 232 SER A C 1
ATOM 1702 O O . SER A 1 232 ? 11.997 10.148 -27.279 1.00 87.56 232 SER A O 1
ATOM 1704 N N . SER A 1 233 ? 11.397 8.252 -28.342 1.00 89.12 233 SER A N 1
ATOM 1705 C CA . SER A 1 233 ? 10.594 7.674 -27.265 1.00 89.12 233 SER A CA 1
ATOM 1706 C C . SER A 1 233 ? 10.906 6.193 -27.095 1.00 89.12 233 SER A C 1
ATOM 1708 O O . SER A 1 233 ? 11.258 5.527 -28.066 1.00 89.12 233 SER A O 1
ATOM 1710 N N . GLY A 1 234 ? 10.761 5.694 -25.871 1.00 89.81 234 GLY A N 1
ATOM 1711 C CA . GLY A 1 234 ? 10.871 4.275 -25.543 1.00 89.81 234 GLY A CA 1
ATOM 1712 C C . GLY A 1 234 ? 9.769 3.852 -24.585 1.00 89.81 234 GLY A C 1
ATOM 1713 O O . GLY A 1 234 ? 9.366 4.630 -23.709 1.00 89.81 234 GLY A O 1
ATOM 1714 N N . GLU A 1 235 ? 9.298 2.624 -24.760 1.00 91.12 235 GLU A N 1
ATOM 1715 C CA . GLU A 1 235 ? 8.442 1.941 -23.793 1.00 91.12 235 GLU A CA 1
ATOM 1716 C C . GLU A 1 235 ? 9.285 1.301 -22.688 1.00 91.12 235 GLU A C 1
ATOM 1718 O O . GLU A 1 235 ? 10.515 1.233 -22.776 1.00 91.12 235 GLU A O 1
ATOM 1723 N N . PHE A 1 236 ? 8.622 0.887 -21.609 1.00 94.50 236 PHE A N 1
ATOM 1724 C CA . PHE A 1 236 ? 9.295 0.151 -20.549 1.00 94.50 236 PHE A CA 1
ATOM 1725 C C . PHE A 1 236 ? 9.716 -1.241 -21.049 1.00 94.50 236 PHE A C 1
ATOM 1727 O O . PHE A 1 236 ? 9.060 -1.840 -21.900 1.00 94.50 236 PHE A O 1
ATOM 1734 N N . VAL A 1 237 ? 10.789 -1.790 -20.487 1.00 96.50 237 VAL A N 1
ATOM 1735 C CA . VAL A 1 237 ? 11.260 -3.140 -20.816 1.00 96.50 237 VAL A CA 1
ATOM 1736 C C . VAL A 1 237 ? 10.575 -4.162 -19.913 1.00 96.50 237 VAL A C 1
ATOM 1738 O O . VAL A 1 237 ? 10.938 -4.306 -18.745 1.00 96.50 237 VAL A O 1
ATOM 1741 N N . ALA A 1 238 ? 9.600 -4.892 -20.458 1.00 95.75 238 ALA A N 1
ATOM 1742 C CA . ALA A 1 238 ? 8.808 -5.874 -19.713 1.00 95.75 238 ALA A CA 1
ATOM 1743 C C . ALA A 1 238 ? 9.660 -6.984 -19.071 1.00 95.75 238 ALA A C 1
ATOM 1745 O O . ALA A 1 238 ? 9.443 -7.319 -17.912 1.00 95.75 238 ALA A O 1
ATOM 1746 N N . ALA A 1 239 ? 10.678 -7.486 -19.780 1.00 94.88 239 ALA A N 1
ATOM 1747 C CA . ALA A 1 239 ? 11.571 -8.542 -19.288 1.00 94.88 239 ALA A CA 1
ATOM 1748 C C . ALA A 1 239 ? 12.362 -8.154 -18.024 1.00 94.88 239 ALA A C 1
ATOM 1750 O O . ALA A 1 239 ? 12.876 -9.021 -17.326 1.00 94.88 239 ALA A O 1
ATOM 1751 N N . ALA A 1 240 ? 12.469 -6.856 -17.730 1.00 96.38 240 ALA A N 1
ATOM 1752 C CA . ALA A 1 240 ? 13.178 -6.351 -16.565 1.00 96.38 240 ALA A CA 1
ATOM 1753 C C . ALA A 1 240 ? 12.252 -5.996 -15.394 1.00 96.38 240 ALA A C 1
ATOM 1755 O O . ALA A 1 240 ? 12.744 -5.565 -14.352 1.00 96.38 240 ALA A O 1
ATOM 1756 N N . ILE A 1 241 ? 10.929 -6.109 -15.552 1.00 97.62 241 ILE A N 1
ATOM 1757 C CA . ILE A 1 241 ? 9.990 -5.877 -14.454 1.00 97.62 241 ILE A CA 1
ATOM 1758 C C . ILE A 1 241 ? 10.113 -7.036 -13.450 1.00 97.62 241 ILE A C 1
ATOM 1760 O O . ILE A 1 241 ? 10.135 -8.192 -13.868 1.00 97.62 241 ILE A O 1
ATOM 1764 N N . PRO A 1 242 ? 10.225 -6.763 -12.134 1.00 97.75 242 PRO A N 1
ATOM 1765 C CA . PRO A 1 242 ? 10.296 -7.815 -11.125 1.00 97.75 242 PRO A CA 1
ATOM 1766 C C . PRO A 1 242 ? 9.061 -8.716 -11.150 1.00 97.75 242 PRO A C 1
ATOM 1768 O O . PRO A 1 242 ? 7.948 -8.241 -10.924 1.00 97.75 242 PRO A O 1
ATOM 1771 N N . VAL A 1 243 ? 9.277 -10.013 -11.355 1.00 96.75 243 VAL A N 1
ATOM 1772 C CA . VAL A 1 243 ? 8.245 -11.048 -11.257 1.00 96.75 243 VAL A CA 1
ATOM 1773 C C . VAL A 1 243 ? 8.788 -12.165 -10.379 1.00 96.75 243 VAL A C 1
ATOM 1775 O O . VAL A 1 243 ? 9.842 -12.724 -10.680 1.00 96.75 243 VAL A O 1
ATOM 1778 N N . ALA A 1 244 ? 8.078 -12.452 -9.290 1.00 96.38 244 ALA A N 1
ATOM 1779 C CA . ALA A 1 244 ? 8.335 -13.551 -8.368 1.00 96.38 244 ALA A CA 1
ATOM 1780 C C . ALA A 1 244 ? 9.804 -13.687 -7.914 1.00 96.38 244 ALA A C 1
ATOM 1782 O O . ALA A 1 244 ? 10.352 -14.784 -7.846 1.00 96.38 244 ALA A O 1
ATOM 1783 N N . LEU A 1 245 ? 10.467 -12.570 -7.596 1.00 96.88 245 LEU A N 1
ATOM 1784 C CA . LEU A 1 245 ? 11.833 -12.610 -7.074 1.00 96.88 245 LEU A CA 1
ATOM 1785 C C . LEU A 1 245 ? 11.833 -13.098 -5.626 1.00 96.88 245 LEU A C 1
ATOM 1787 O O . LEU A 1 245 ? 11.164 -12.510 -4.778 1.00 96.88 245 LEU A O 1
ATOM 1791 N N . GLU A 1 246 ? 12.628 -14.121 -5.331 1.00 96.06 246 GLU A N 1
ATOM 1792 C CA . GLU A 1 246 ? 12.730 -14.669 -3.980 1.00 96.06 246 GLU A CA 1
ATOM 1793 C C . GLU A 1 246 ? 13.202 -13.619 -2.968 1.00 96.06 246 GLU A C 1
ATOM 1795 O O . GLU A 1 246 ? 14.218 -12.942 -3.145 1.00 96.06 246 GLU A O 1
ATOM 1800 N N . VAL A 1 247 ? 12.462 -13.511 -1.872 1.00 94.31 247 VAL A N 1
ATOM 1801 C CA . VAL A 1 247 ? 12.786 -12.681 -0.719 1.00 94.31 247 VAL A CA 1
ATOM 1802 C C . VAL A 1 247 ? 12.916 -13.585 0.490 1.00 94.31 247 VAL A C 1
ATOM 1804 O O . VAL A 1 247 ? 11.932 -14.156 0.951 1.00 94.31 247 VAL A O 1
ATOM 1807 N N . THR A 1 248 ? 14.114 -13.654 1.058 1.00 91.88 248 THR A N 1
ATOM 1808 C CA . THR A 1 248 ? 14.343 -14.352 2.322 1.00 91.88 248 THR A CA 1
ATOM 1809 C C . THR A 1 248 ? 14.042 -13.417 3.481 1.00 91.88 248 THR A C 1
ATOM 1811 O O . THR A 1 248 ? 14.545 -12.285 3.533 1.00 91.88 248 THR A O 1
ATOM 1814 N N . ALA A 1 249 ? 13.256 -13.903 4.434 1.00 87.50 249 ALA A N 1
ATOM 1815 C CA . ALA A 1 249 ? 12.966 -13.219 5.678 1.00 87.50 249 ALA A CA 1
ATOM 1816 C C . ALA A 1 249 ? 13.670 -13.917 6.845 1.00 87.50 249 ALA A C 1
ATOM 1818 O O . ALA A 1 249 ? 13.513 -15.111 7.084 1.00 87.50 249 ALA A O 1
ATOM 1819 N N . ALA A 1 250 ? 14.446 -13.145 7.597 1.00 82.12 250 ALA A N 1
ATOM 1820 C CA . ALA A 1 250 ? 15.127 -13.598 8.801 1.00 82.12 250 ALA A CA 1
ATOM 1821 C C . ALA A 1 250 ? 14.920 -12.584 9.934 1.00 82.12 250 ALA A C 1
ATOM 1823 O O . ALA A 1 250 ? 14.398 -11.486 9.727 1.00 82.12 250 ALA A O 1
ATOM 1824 N N . SER A 1 251 ? 15.394 -12.907 11.140 1.00 71.31 251 SER A N 1
ATOM 1825 C CA . SER A 1 251 ? 15.342 -11.999 12.299 1.00 71.31 251 SER A CA 1
ATOM 1826 C C . SER A 1 251 ? 15.980 -10.624 12.027 1.00 71.31 251 SER A C 1
ATOM 1828 O O . SER A 1 251 ? 15.564 -9.622 12.608 1.00 71.31 251 SER A O 1
ATOM 1830 N N . GLY A 1 252 ? 16.951 -10.564 11.106 1.00 70.25 252 GLY A N 1
ATOM 1831 C CA . GLY A 1 252 ? 17.620 -9.339 10.655 1.00 70.25 252 GLY A CA 1
ATOM 1832 C C . GLY A 1 252 ? 16.852 -8.499 9.623 1.00 70.25 252 GLY A C 1
ATOM 1833 O O . GLY A 1 252 ? 17.280 -7.383 9.331 1.00 70.25 252 GLY A O 1
ATOM 1834 N N . GLY A 1 253 ? 15.731 -8.992 9.083 1.00 86.69 253 GLY A N 1
ATOM 1835 C CA . GLY A 1 253 ? 14.901 -8.298 8.095 1.00 86.69 253 GLY A CA 1
ATOM 1836 C C . GLY A 1 253 ? 14.690 -9.086 6.800 1.00 86.69 253 GLY A C 1
ATOM 1837 O O . GLY A 1 253 ? 14.832 -10.306 6.761 1.00 86.69 253 GLY A O 1
ATOM 1838 N N . LEU A 1 254 ? 14.322 -8.361 5.742 1.00 90.75 254 LEU A N 1
ATOM 1839 C CA . LEU A 1 254 ? 14.100 -8.906 4.401 1.00 90.75 254 LEU A CA 1
ATOM 1840 C C . LEU A 1 254 ? 15.348 -8.724 3.537 1.00 90.75 254 LEU A C 1
ATOM 1842 O O . LEU A 1 254 ? 15.973 -7.661 3.571 1.00 90.75 254 LEU A O 1
ATOM 1846 N N . SER A 1 255 ? 15.661 -9.725 2.723 1.00 92.62 255 SER A N 1
ATOM 1847 C CA . SER A 1 255 ? 16.765 -9.691 1.765 1.00 92.62 255 SER A CA 1
ATOM 1848 C C . SER A 1 255 ? 16.355 -10.306 0.431 1.00 92.62 255 SER A C 1
ATOM 1850 O O . SER A 1 255 ? 15.438 -11.116 0.378 1.00 92.62 255 SER A O 1
ATOM 1852 N N . ILE A 1 256 ? 17.017 -9.883 -0.642 1.00 95.00 256 ILE A N 1
ATOM 1853 C CA . ILE A 1 256 ? 16.768 -10.328 -2.017 1.00 95.00 256 ILE A CA 1
ATOM 1854 C C . ILE A 1 256 ? 18.123 -10.592 -2.690 1.00 95.00 256 ILE A C 1
ATOM 1856 O O . ILE A 1 256 ? 19.085 -9.877 -2.365 1.00 95.00 256 ILE A O 1
ATOM 1860 N N . PRO A 1 257 ? 18.242 -11.576 -3.604 1.00 93.56 257 PRO A N 1
ATOM 1861 C CA . PRO A 1 257 ? 19.491 -11.852 -4.302 1.00 93.56 257 PRO A CA 1
ATOM 1862 C C . PRO A 1 257 ? 20.055 -10.628 -5.028 1.00 93.56 257 PRO A C 1
ATOM 1864 O O . PRO A 1 257 ? 19.322 -9.770 -5.534 1.00 93.56 257 PRO A O 1
ATOM 1867 N N . ALA A 1 258 ? 21.385 -10.550 -5.091 1.00 95.69 258 ALA A N 1
ATOM 1868 C CA . ALA A 1 258 ? 22.066 -9.492 -5.823 1.00 95.69 258 ALA A CA 1
ATOM 1869 C C . ALA A 1 258 ? 21.692 -9.545 -7.312 1.00 95.69 258 ALA A C 1
ATOM 1871 O O . ALA A 1 258 ? 21.678 -10.610 -7.921 1.00 95.69 258 ALA A O 1
ATOM 1872 N N . GLY A 1 259 ? 21.393 -8.379 -7.881 1.00 95.94 259 GLY A N 1
ATOM 1873 C CA . GLY A 1 259 ? 21.032 -8.263 -9.288 1.00 95.94 259 GLY A CA 1
ATOM 1874 C C . GLY A 1 259 ? 22.226 -8.056 -10.212 1.00 95.94 259 GLY A C 1
ATOM 1875 O O . GLY A 1 259 ? 23.220 -7.430 -9.828 1.00 95.94 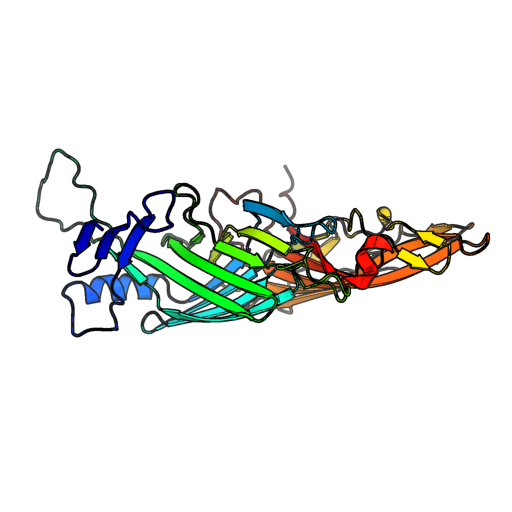259 GLY A O 1
ATOM 1876 N N . VAL A 1 260 ? 22.093 -8.526 -11.450 1.00 96.44 260 VAL A N 1
ATOM 1877 C CA . VAL A 1 260 ? 23.033 -8.257 -12.546 1.00 96.44 260 VAL A CA 1
ATOM 1878 C C . VAL A 1 260 ? 22.525 -7.076 -13.364 1.00 96.44 260 VAL A C 1
ATOM 1880 O O . VAL A 1 260 ? 21.358 -7.013 -13.739 1.00 96.44 260 VAL A O 1
ATOM 1883 N N . ARG A 1 261 ? 23.398 -6.096 -13.619 1.00 95.94 261 ARG A N 1
ATOM 1884 C CA . ARG A 1 261 ? 23.029 -4.920 -14.414 1.00 95.94 261 ARG A CA 1
ATOM 1885 C C . ARG A 1 261 ? 22.917 -5.312 -15.895 1.00 95.94 261 ARG A C 1
ATOM 1887 O O . ARG A 1 261 ? 23.880 -5.884 -16.399 1.00 95.94 261 ARG A O 1
ATOM 1894 N N . PRO A 1 262 ? 21.845 -4.902 -16.597 1.00 96.56 262 PRO A N 1
ATOM 1895 C CA . PRO A 1 262 ? 21.735 -5.093 -18.039 1.00 96.56 262 PRO A CA 1
ATOM 1896 C C . PRO A 1 262 ? 22.879 -4.436 -18.816 1.00 96.56 262 PRO A C 1
ATOM 1898 O O . PRO A 1 262 ? 23.293 -3.310 -18.516 1.00 96.56 262 PRO A O 1
ATOM 1901 N N . THR A 1 263 ? 23.376 -5.128 -19.837 1.00 95.50 263 THR A N 1
ATOM 1902 C CA . THR A 1 263 ? 24.477 -4.673 -20.702 1.00 95.50 263 THR A CA 1
ATOM 1903 C C . THR A 1 263 ? 24.129 -4.863 -22.169 1.00 95.50 263 THR A C 1
ATOM 1905 O O . THR A 1 263 ? 23.368 -5.760 -22.507 1.00 95.50 263 THR A O 1
ATOM 1908 N N . LEU A 1 264 ? 24.699 -4.031 -23.041 1.00 94.94 264 LEU A N 1
ATOM 1909 C CA . LEU A 1 264 ? 24.500 -4.134 -24.485 1.00 94.94 264 LEU A CA 1
ATOM 1910 C C . LEU A 1 264 ? 25.271 -5.341 -25.051 1.00 94.94 264 LEU A C 1
ATOM 1912 O O . LEU A 1 264 ? 26.498 -5.376 -24.953 1.00 94.94 264 LEU A O 1
ATOM 1916 N N . VAL A 1 265 ? 24.558 -6.282 -25.667 1.00 93.44 265 VAL A N 1
ATOM 1917 C CA . VAL A 1 265 ? 25.069 -7.486 -26.340 1.00 93.44 265 VAL A CA 1
ATOM 1918 C C . VAL A 1 265 ? 24.406 -7.570 -27.716 1.00 93.44 265 VAL A C 1
ATOM 1920 O O . VAL A 1 265 ? 23.190 -7.460 -27.826 1.00 93.44 265 VAL A O 1
ATOM 1923 N N . ASP A 1 266 ? 25.201 -7.678 -28.783 1.00 90.88 266 ASP A N 1
ATOM 1924 C CA . ASP A 1 266 ? 24.716 -7.817 -30.169 1.00 90.88 266 ASP A CA 1
ATOM 1925 C C . ASP A 1 266 ? 23.640 -6.796 -30.600 1.00 90.88 266 ASP A C 1
ATOM 1927 O O . ASP A 1 266 ? 22.747 -7.078 -31.394 1.00 90.88 266 ASP A O 1
ATOM 1931 N N . GLY A 1 267 ? 23.740 -5.564 -30.087 1.00 89.56 267 GLY A N 1
ATOM 1932 C CA . GLY A 1 267 ? 22.840 -4.461 -30.440 1.00 89.56 267 GLY A CA 1
ATOM 1933 C C . GLY A 1 267 ? 21.561 -4.354 -29.601 1.00 89.56 267 GLY A C 1
ATOM 1934 O O . GLY A 1 267 ? 20.794 -3.419 -29.826 1.00 89.56 267 GLY A O 1
ATOM 1935 N N . ALA A 1 268 ? 21.357 -5.220 -28.604 1.00 92.00 268 ALA A N 1
ATOM 1936 C CA . ALA A 1 268 ? 20.251 -5.145 -27.646 1.00 92.00 268 ALA A CA 1
ATOM 1937 C C . ALA A 1 268 ? 20.752 -5.249 -26.197 1.00 92.00 268 ALA A C 1
ATOM 1939 O O . ALA A 1 268 ? 21.834 -5.765 -25.937 1.00 92.00 268 ALA A O 1
ATOM 1940 N N . TYR A 1 269 ? 20.002 -4.716 -25.233 1.00 95.44 269 TYR A N 1
ATOM 1941 C CA . TYR A 1 269 ? 20.351 -4.887 -23.822 1.00 95.44 269 TYR A CA 1
ATOM 1942 C C . TYR A 1 269 ? 19.882 -6.261 -23.332 1.00 95.44 269 TYR A C 1
ATOM 1944 O O . TYR A 1 269 ? 18.741 -6.649 -23.568 1.00 95.44 269 TYR A O 1
ATOM 1952 N N . ASP A 1 270 ? 20.768 -6.991 -22.656 1.00 96.19 270 ASP A N 1
ATOM 1953 C CA . ASP A 1 270 ? 20.473 -8.295 -22.064 1.00 96.19 270 ASP A CA 1
ATOM 1954 C C . ASP A 1 270 ? 19.910 -8.136 -20.644 1.00 96.19 270 ASP A C 1
ATOM 1956 O O . ASP A 1 270 ? 20.547 -7.543 -19.770 1.00 96.19 270 ASP A O 1
ATOM 1960 N N . TYR A 1 271 ? 18.716 -8.687 -20.425 1.00 96.31 271 TYR A N 1
ATOM 1961 C CA . TYR A 1 271 ? 17.981 -8.665 -19.157 1.00 96.31 271 TYR A CA 1
ATOM 1962 C C . TYR A 1 271 ? 17.808 -10.062 -18.547 1.00 96.31 271 TYR A C 1
ATOM 1964 O O . TYR A 1 271 ? 17.068 -10.213 -17.581 1.00 96.31 271 TYR A O 1
ATOM 1972 N N . SER A 1 272 ? 18.474 -11.084 -19.091 1.00 94.69 272 SER A N 1
ATOM 1973 C CA . SER A 1 272 ? 18.363 -12.473 -18.623 1.00 94.69 272 SER A CA 1
ATOM 1974 C C . SER A 1 272 ? 19.041 -12.730 -17.271 1.00 94.69 272 SER A C 1
ATOM 1976 O O . SER A 1 272 ? 18.798 -13.757 -16.636 1.00 94.69 272 SER A O 1
ATOM 1978 N N . GLY A 1 273 ? 19.884 -11.800 -16.810 1.00 93.38 273 GLY A N 1
ATOM 1979 C CA . GLY A 1 273 ? 20.553 -11.897 -15.518 1.00 93.38 273 GLY A CA 1
ATOM 1980 C C . GLY A 1 273 ? 19.573 -11.903 -14.331 1.00 93.38 273 GLY A C 1
ATOM 1981 O O . GLY A 1 273 ? 18.525 -11.252 -14.380 1.00 93.38 273 GLY A O 1
ATOM 1982 N N . PRO A 1 274 ? 19.912 -12.584 -13.219 1.00 94.75 274 PRO A N 1
ATOM 1983 C CA . PRO A 1 274 ? 19.059 -12.616 -12.036 1.00 94.75 274 PRO A CA 1
ATOM 1984 C C . PRO A 1 274 ? 18.832 -11.202 -11.500 1.00 94.75 274 PRO A C 1
ATOM 1986 O O . PRO A 1 274 ? 19.754 -10.380 -11.489 1.00 94.75 274 PRO A O 1
ATOM 1989 N N . ASN A 1 275 ? 17.605 -10.926 -11.041 1.00 97.00 275 ASN A N 1
ATOM 1990 C CA . ASN A 1 275 ? 17.200 -9.624 -10.505 1.00 97.00 275 ASN A CA 1
ATOM 1991 C C . ASN A 1 275 ? 17.698 -8.453 -11.392 1.00 97.00 275 ASN A C 1
ATOM 1993 O O . ASN A 1 275 ? 18.350 -7.519 -10.916 1.00 97.00 275 ASN A O 1
ATOM 1997 N N . ALA A 1 276 ? 17.406 -8.508 -12.697 1.00 97.44 276 ALA A N 1
ATOM 1998 C CA . ALA A 1 276 ? 17.826 -7.494 -13.671 1.00 97.44 276 ALA A CA 1
ATOM 1999 C C . ALA A 1 276 ? 17.356 -6.073 -13.302 1.00 97.44 276 ALA A C 1
ATOM 2001 O O . ALA A 1 276 ? 18.050 -5.091 -13.561 1.00 97.44 276 ALA A O 1
ATOM 2002 N N . ALA A 1 277 ? 16.215 -5.959 -12.612 1.00 97.88 277 ALA A N 1
ATOM 2003 C CA . ALA A 1 277 ? 15.680 -4.707 -12.070 1.00 97.88 277 ALA A CA 1
ATOM 2004 C C . ALA A 1 277 ? 16.542 -4.080 -10.957 1.00 97.88 277 ALA A C 1
ATOM 2006 O O . ALA A 1 277 ? 16.291 -2.945 -10.539 1.00 97.88 277 ALA A O 1
ATOM 2007 N N . LEU A 1 278 ? 17.534 -4.807 -10.432 1.00 98.31 278 LEU A N 1
ATOM 2008 C CA . LEU A 1 278 ? 18.337 -4.437 -9.265 1.00 98.31 278 LEU A CA 1
ATOM 2009 C C . LEU A 1 278 ? 17.464 -4.073 -8.053 1.00 98.31 278 LEU A C 1
ATOM 2011 O O . LEU A 1 278 ? 17.723 -3.072 -7.368 1.00 98.31 278 LEU A O 1
ATOM 2015 N N . VAL A 1 279 ? 16.418 -4.868 -7.804 1.00 98.56 279 VAL A N 1
ATOM 2016 C CA . VAL A 1 279 ? 15.537 -4.720 -6.646 1.00 98.56 279 VAL A CA 1
ATOM 2017 C C . VAL A 1 279 ? 16.369 -4.758 -5.374 1.00 98.56 279 VAL A C 1
ATOM 2019 O O . VAL A 1 279 ? 17.245 -5.604 -5.190 1.00 98.56 279 VAL A O 1
ATOM 2022 N N . LYS A 1 280 ? 16.071 -3.820 -4.482 1.00 98.06 280 LYS A N 1
ATOM 2023 C CA . LYS A 1 280 ? 16.531 -3.797 -3.100 1.00 98.06 280 LYS A CA 1
ATOM 2024 C C . LYS A 1 280 ? 15.317 -3.724 -2.207 1.00 98.06 280 LYS A C 1
ATOM 2026 O O . LYS A 1 280 ? 14.530 -2.792 -2.360 1.00 98.06 280 LYS A O 1
ATOM 2031 N N . ILE A 1 281 ? 15.239 -4.625 -1.239 1.00 96.50 281 ILE A N 1
ATOM 2032 C CA . ILE A 1 281 ? 14.196 -4.639 -0.223 1.00 96.50 281 ILE A CA 1
ATOM 2033 C C . ILE A 1 281 ? 14.801 -4.431 1.163 1.00 96.50 281 ILE A C 1
ATOM 2035 O O . ILE A 1 281 ? 15.936 -4.804 1.441 1.00 96.50 281 ILE A O 1
ATOM 2039 N N . SER A 1 282 ? 14.034 -3.781 2.023 1.00 93.94 282 SER A N 1
ATOM 2040 C CA . SER A 1 282 ? 14.286 -3.662 3.451 1.00 93.94 282 SER A CA 1
ATOM 2041 C C . SER A 1 282 ? 12.945 -3.722 4.166 1.00 93.94 282 SER A C 1
ATOM 2043 O O . SER A 1 282 ? 11.944 -3.212 3.663 1.00 93.94 282 SER A O 1
ATOM 2045 N N . GLY A 1 283 ? 12.909 -4.316 5.347 1.00 87.38 283 GLY A N 1
ATOM 2046 C CA . GLY A 1 283 ? 11.690 -4.412 6.136 1.00 87.38 283 GLY A CA 1
ATOM 2047 C C . GLY A 1 283 ? 12.015 -4.610 7.601 1.00 87.38 283 GLY A C 1
ATOM 2048 O O . GLY A 1 283 ? 13.114 -5.048 7.941 1.00 87.38 283 GLY A O 1
ATOM 2049 N N . SER A 1 284 ? 11.070 -4.255 8.466 1.00 77.75 284 SER A N 1
ATOM 2050 C CA . SER A 1 284 ? 11.165 -4.572 9.885 1.00 77.75 284 SER A CA 1
ATOM 2051 C C . SER A 1 284 ? 10.168 -5.659 10.220 1.00 77.75 284 SER A C 1
ATOM 2053 O O . SER A 1 284 ? 8.959 -5.454 10.106 1.00 77.75 284 SER A O 1
ATOM 2055 N N . ALA A 1 285 ? 10.693 -6.770 10.728 1.00 74.25 285 ALA A N 1
ATOM 2056 C CA . ALA A 1 285 ? 9.895 -7.831 11.311 1.00 74.25 285 ALA A CA 1
ATOM 2057 C C . ALA A 1 285 ? 8.896 -7.305 12.354 1.00 74.25 285 ALA A C 1
ATOM 2059 O O . ALA A 1 285 ? 7.764 -7.762 12.435 1.00 74.25 285 ALA A O 1
ATOM 2060 N N . ARG A 1 286 ? 9.295 -6.272 13.107 1.00 80.00 286 ARG A N 1
ATOM 2061 C CA . ARG A 1 286 ? 8.504 -5.665 14.182 1.00 80.00 286 ARG A CA 1
ATOM 2062 C C . ARG A 1 286 ? 7.271 -4.905 13.704 1.00 80.00 286 ARG A C 1
ATOM 2064 O O . ARG A 1 286 ? 6.320 -4.777 14.464 1.00 80.00 286 ARG A O 1
ATOM 2071 N N . THR A 1 287 ? 7.312 -4.339 12.503 1.00 88.56 287 THR A N 1
ATOM 2072 C CA . THR A 1 287 ? 6.262 -3.420 12.037 1.00 88.56 287 THR A CA 1
ATOM 2073 C C . THR A 1 287 ? 5.515 -3.934 10.817 1.00 88.56 287 THR A C 1
ATOM 2075 O O . THR A 1 287 ? 4.573 -3.284 10.381 1.00 88.56 287 THR A O 1
ATOM 2078 N N . GLY A 1 288 ? 5.977 -5.019 10.189 1.00 91.25 288 GLY A N 1
ATOM 2079 C CA . GLY A 1 288 ? 5.410 -5.527 8.937 1.00 91.25 288 GLY A CA 1
ATOM 2080 C C . GLY A 1 288 ? 5.576 -4.580 7.746 1.00 91.25 288 GLY A C 1
ATOM 2081 O O . GLY A 1 288 ? 5.147 -4.895 6.645 1.00 91.25 288 GLY A O 1
ATOM 2082 N N . VAL A 1 289 ? 6.208 -3.418 7.929 1.00 94.69 289 VAL A N 1
ATOM 2083 C CA . VAL A 1 289 ? 6.420 -2.432 6.865 1.00 94.69 289 VAL A CA 1
ATOM 2084 C C . VAL A 1 289 ? 7.668 -2.812 6.090 1.00 94.69 289 VAL A C 1
ATOM 2086 O O . VAL A 1 289 ? 8.751 -2.957 6.671 1.00 94.69 289 VAL A O 1
ATOM 2089 N N . PHE A 1 290 ? 7.528 -2.880 4.771 1.00 95.50 290 PHE A N 1
ATOM 2090 C CA . PHE A 1 290 ? 8.634 -3.074 3.849 1.00 95.50 290 PHE A CA 1
ATOM 2091 C C . PHE A 1 290 ? 8.750 -1.892 2.887 1.00 95.50 290 PHE A C 1
ATOM 2093 O O . PHE A 1 290 ? 7.798 -1.160 2.609 1.00 95.50 290 PHE A O 1
ATOM 2100 N N . LYS A 1 291 ? 9.964 -1.659 2.404 1.00 97.31 291 LYS A N 1
ATOM 2101 C CA . LYS A 1 291 ? 10.286 -0.586 1.468 1.00 97.31 291 LYS A CA 1
ATOM 2102 C C . LYS A 1 291 ? 11.541 -0.919 0.691 1.00 97.31 291 LYS A C 1
ATOM 2104 O O . LYS A 1 291 ? 12.396 -1.674 1.155 1.00 97.31 291 LYS A O 1
ATOM 2109 N N . GLY A 1 292 ? 11.696 -0.269 -0.445 1.00 97.94 292 GLY A N 1
ATOM 2110 C CA . GLY A 1 292 ? 12.823 -0.548 -1.299 1.00 97.94 292 GLY A CA 1
ATOM 2111 C C . GLY A 1 292 ? 12.884 0.334 -2.523 1.00 97.94 292 GLY A C 1
ATOM 2112 O O . GLY A 1 292 ? 12.223 1.372 -2.618 1.00 97.94 292 GLY A O 1
ATOM 2113 N N . ALA A 1 293 ? 13.713 -0.100 -3.459 1.00 98.50 293 ALA A N 1
ATOM 2114 C CA . ALA A 1 293 ? 13.849 0.528 -4.755 1.00 98.50 293 ALA A CA 1
ATOM 2115 C C . ALA A 1 293 ? 14.178 -0.513 -5.815 1.00 98.50 293 ALA A C 1
ATOM 2117 O O . ALA A 1 293 ? 14.850 -1.497 -5.519 1.00 98.50 293 ALA A O 1
ATOM 2118 N N . PHE A 1 294 ? 13.787 -0.240 -7.049 1.00 98.69 294 PHE A N 1
ATOM 2119 C CA . PHE A 1 294 ? 14.220 -0.993 -8.220 1.00 98.69 294 PHE A CA 1
ATOM 2120 C C . PHE A 1 294 ? 14.300 -0.057 -9.425 1.00 98.69 294 PHE A C 1
ATOM 2122 O O . PHE A 1 294 ? 13.994 1.138 -9.325 1.00 98.69 294 PHE A O 1
ATOM 2129 N N . ASN A 1 295 ? 14.766 -0.580 -10.548 1.00 98.38 295 ASN A N 1
ATOM 2130 C CA . ASN A 1 295 ? 14.880 0.153 -11.793 1.00 98.38 295 ASN A CA 1
ATOM 2131 C C . ASN A 1 295 ? 13.792 -0.274 -12.769 1.00 98.38 295 ASN A C 1
ATOM 2133 O O . ASN A 1 295 ? 13.629 -1.458 -13.038 1.00 98.38 295 ASN A O 1
ATOM 2137 N N . VAL A 1 296 ? 13.112 0.715 -13.338 1.00 98.06 296 VAL A N 1
ATOM 2138 C CA . VAL A 1 296 ? 12.339 0.552 -14.567 1.00 98.06 296 VAL A CA 1
ATOM 2139 C C . VAL A 1 296 ? 13.223 1.015 -15.715 1.00 98.06 296 VAL A C 1
ATOM 2141 O O . VAL A 1 296 ? 13.749 2.134 -15.686 1.00 98.06 296 VAL A O 1
ATOM 2144 N N . TYR A 1 297 ? 13.390 0.152 -16.707 1.00 97.38 297 TYR A N 1
ATOM 2145 C CA . TYR A 1 297 ? 14.221 0.413 -17.872 1.00 97.38 297 TYR A CA 1
ATOM 2146 C C . TYR A 1 297 ? 13.377 0.784 -19.080 1.00 97.38 297 TYR A C 1
ATOM 2148 O O . TYR A 1 297 ? 12.256 0.303 -19.218 1.00 97.38 297 TYR A O 1
ATOM 2156 N N . PHE A 1 298 ? 13.931 1.642 -19.929 1.00 96.00 298 PHE A N 1
ATOM 2157 C CA . PHE A 1 298 ? 13.342 2.060 -21.192 1.00 96.00 298 PHE A CA 1
ATOM 2158 C C . PHE A 1 298 ? 14.414 1.987 -22.269 1.00 96.00 298 PHE A C 1
ATOM 2160 O O . PHE A 1 298 ? 15.405 2.723 -22.198 1.00 96.00 298 PHE A O 1
ATOM 2167 N N . ASP A 1 299 ? 14.185 1.145 -23.268 1.00 94.56 299 ASP A N 1
ATOM 2168 C CA . ASP A 1 299 ? 15.067 1.022 -24.422 1.00 94.56 299 ASP A CA 1
ATOM 2169 C C . ASP A 1 299 ? 14.470 1.785 -25.602 1.00 94.56 299 ASP A C 1
ATOM 2171 O O . ASP A 1 299 ? 13.257 1.798 -25.822 1.00 94.56 299 ASP A O 1
ATOM 2175 N N . TYR A 1 300 ? 15.320 2.506 -26.326 1.00 92.50 300 TYR A N 1
ATOM 2176 C CA . TYR A 1 300 ? 14.894 3.378 -27.413 1.00 92.50 300 TYR A CA 1
ATOM 2177 C C . TYR A 1 300 ? 16.006 3.592 -28.433 1.00 92.50 300 TYR A C 1
ATOM 2179 O O . TYR A 1 300 ? 17.193 3.465 -28.130 1.00 92.50 300 TYR A O 1
ATOM 2187 N N . ASP A 1 301 ? 15.627 3.986 -29.647 1.00 90.94 301 ASP A N 1
ATOM 2188 C CA . ASP A 1 301 ? 16.592 4.437 -30.642 1.00 90.94 301 ASP A CA 1
ATOM 2189 C C . ASP A 1 301 ? 16.959 5.908 -30.419 1.00 90.94 301 ASP A C 1
ATOM 2191 O O . ASP A 1 301 ? 16.100 6.799 -30.361 1.00 90.94 301 ASP A O 1
ATOM 2195 N N . ARG A 1 302 ? 18.260 6.186 -30.337 1.00 89.56 302 ARG A N 1
ATOM 2196 C CA . ARG A 1 302 ? 18.804 7.542 -30.317 1.00 89.56 302 ARG A CA 1
ATOM 2197 C C . ARG A 1 302 ? 19.677 7.789 -31.544 1.00 89.56 302 ARG A C 1
ATOM 2199 O O . ARG A 1 302 ? 20.902 7.725 -31.460 1.00 89.56 302 ARG A O 1
ATOM 2206 N N . LYS A 1 303 ? 19.041 8.202 -32.644 1.00 88.88 303 LYS A N 1
ATOM 2207 C CA . LYS A 1 303 ? 19.697 8.546 -33.922 1.00 88.88 303 LYS A CA 1
ATOM 2208 C C . LYS A 1 303 ? 20.402 7.336 -34.555 1.00 88.88 303 LYS A C 1
ATOM 2210 O O . LYS A 1 303 ? 21.573 7.430 -34.923 1.00 88.88 303 LYS A O 1
ATOM 2215 N N . GLY A 1 304 ? 19.698 6.212 -34.660 1.00 86.69 304 GLY A N 1
ATOM 2216 C CA . GLY A 1 304 ? 20.200 4.964 -35.237 1.00 86.69 304 GLY A CA 1
ATOM 2217 C C . GLY A 1 304 ? 21.127 4.182 -34.305 1.00 86.69 304 GLY A C 1
ATOM 2218 O O . GLY A 1 304 ? 21.940 3.392 -34.777 1.00 86.69 304 GLY A O 1
ATOM 2219 N N . LYS A 1 305 ? 21.083 4.456 -32.996 1.00 89.94 305 LYS A N 1
ATOM 2220 C CA . LYS A 1 305 ? 21.896 3.774 -31.981 1.00 89.94 305 LYS A CA 1
ATOM 2221 C C . LYS A 1 305 ? 21.006 3.324 -30.825 1.00 89.94 305 LYS A C 1
ATOM 2223 O O . LYS A 1 305 ? 20.290 4.178 -30.288 1.00 89.94 305 LYS A O 1
ATOM 2228 N N . PRO A 1 306 ? 21.102 2.055 -30.388 1.00 92.12 306 PRO A N 1
ATOM 2229 C CA . PRO A 1 306 ? 20.449 1.596 -29.171 1.00 92.12 306 PRO A CA 1
ATOM 2230 C C . PRO A 1 306 ? 20.844 2.477 -27.988 1.00 92.12 306 PRO A C 1
ATOM 2232 O O . PRO A 1 306 ? 22.024 2.755 -27.755 1.00 92.12 306 PRO A O 1
ATOM 2235 N N . ALA A 1 307 ? 19.844 2.946 -27.258 1.00 92.31 307 ALA A N 1
ATOM 2236 C CA . ALA A 1 307 ? 20.003 3.724 -26.050 1.00 92.31 307 ALA A CA 1
ATOM 2237 C C . ALA A 1 307 ? 19.105 3.161 -24.953 1.00 92.31 307 ALA A C 1
ATOM 2239 O O . ALA A 1 307 ? 18.059 2.574 -25.214 1.00 92.31 307 ALA A O 1
ATOM 2240 N N . HIS A 1 308 ? 19.540 3.384 -23.720 1.00 93.00 308 HIS A N 1
ATOM 2241 C CA . HIS A 1 308 ? 18.928 2.823 -22.531 1.00 93.00 308 HIS A CA 1
ATOM 2242 C C . HIS A 1 308 ? 18.801 3.895 -21.463 1.00 93.00 308 HIS A C 1
ATOM 2244 O O . HIS A 1 308 ? 19.764 4.602 -21.143 1.00 93.00 308 HIS A O 1
ATOM 2250 N N . TYR A 1 309 ? 17.602 4.018 -20.910 1.00 94.56 309 TYR A N 1
ATOM 2251 C CA . TYR A 1 309 ? 17.313 4.897 -19.794 1.00 94.56 309 TYR A CA 1
ATOM 2252 C C . TYR A 1 309 ? 16.857 4.091 -18.582 1.00 94.56 309 TYR A C 1
ATOM 2254 O O . TYR A 1 309 ? 15.984 3.233 -18.666 1.00 94.56 309 TYR A O 1
ATOM 2262 N N . GLN A 1 310 ? 17.429 4.428 -17.430 1.00 95.25 310 GLN A N 1
ATOM 2263 C CA . GLN A 1 310 ? 17.109 3.822 -16.148 1.00 95.25 310 GLN A CA 1
ATOM 2264 C C . GLN A 1 310 ? 16.362 4.830 -15.270 1.00 95.25 310 GLN A C 1
ATOM 2266 O O . GLN A 1 310 ? 16.914 5.866 -14.886 1.00 95.25 310 GLN A O 1
ATOM 2271 N N . SER A 1 311 ? 15.137 4.488 -14.876 1.00 96.00 311 SER A N 1
ATOM 2272 C CA . SER A 1 311 ? 14.365 5.215 -13.869 1.00 96.00 311 SER A CA 1
ATOM 2273 C C . SER A 1 311 ? 14.370 4.443 -12.556 1.00 96.00 311 SER A C 1
ATOM 2275 O O . SER A 1 311 ? 13.760 3.381 -12.440 1.00 96.00 311 SER A O 1
ATOM 2277 N N . ARG A 1 312 ? 15.056 4.970 -11.538 1.00 97.75 312 ARG A N 1
ATOM 2278 C CA . ARG A 1 312 ? 15.043 4.363 -10.204 1.00 97.75 312 ARG A CA 1
ATOM 2279 C C . ARG A 1 312 ? 13.777 4.766 -9.452 1.00 97.75 312 ARG A C 1
ATOM 2281 O O . ARG A 1 312 ? 13.638 5.924 -9.054 1.00 97.75 312 ARG A O 1
ATOM 2288 N N . VAL A 1 313 ? 12.903 3.803 -9.191 1.00 98.25 313 VAL A N 1
ATOM 2289 C CA . VAL A 1 313 ? 11.646 3.998 -8.459 1.00 98.25 313 VAL A CA 1
ATOM 2290 C C . VAL A 1 313 ? 11.785 3.534 -7.014 1.00 98.25 313 VAL A C 1
ATOM 2292 O O . VAL A 1 313 ? 12.570 2.640 -6.702 1.00 98.25 313 VAL A O 1
ATOM 2295 N N . GLN A 1 314 ? 11.060 4.190 -6.110 1.00 98.19 314 GLN A N 1
ATOM 2296 C CA . GLN A 1 314 ? 10.971 3.797 -4.703 1.00 98.19 314 GLN A CA 1
ATOM 2297 C C . GLN A 1 314 ? 9.606 3.171 -4.457 1.00 98.19 314 GLN A C 1
ATOM 2299 O O . GLN A 1 314 ? 8.612 3.650 -5.009 1.00 98.19 314 GLN A O 1
ATOM 2304 N N . TYR A 1 315 ? 9.561 2.172 -3.583 1.00 98.56 315 TYR A N 1
ATOM 2305 C CA . TYR A 1 315 ? 8.326 1.519 -3.175 1.00 98.56 315 TYR A CA 1
ATOM 2306 C C . TYR A 1 315 ? 8.237 1.360 -1.662 1.00 98.56 315 TYR A C 1
ATOM 2308 O O . TYR A 1 315 ? 9.244 1.378 -0.945 1.00 98.56 315 TYR A O 1
ATOM 2316 N N . SER A 1 316 ? 7.013 1.209 -1.175 1.00 98.31 316 SER A N 1
ATOM 2317 C CA . SER A 1 316 ? 6.733 0.820 0.205 1.00 98.31 316 SER A CA 1
ATOM 2318 C C . SER A 1 316 ? 5.380 0.139 0.304 1.00 98.31 316 SER A C 1
ATOM 2320 O O . SER A 1 316 ? 4.468 0.494 -0.440 1.00 98.31 316 SER A O 1
ATOM 2322 N N . GLY A 1 317 ? 5.261 -0.772 1.257 1.00 98.06 317 GLY A N 1
ATOM 2323 C CA . GLY A 1 317 ? 4.050 -1.522 1.536 1.00 98.06 317 GLY A CA 1
ATOM 2324 C C . GLY A 1 317 ? 4.042 -2.072 2.955 1.00 98.06 317 GLY A C 1
ATOM 2325 O O . GLY A 1 317 ? 4.898 -1.729 3.783 1.00 98.06 317 GLY A O 1
ATOM 2326 N N . VAL A 1 318 ? 3.069 -2.929 3.230 1.00 97.06 318 VAL A N 1
ATOM 2327 C CA . VAL A 1 318 ? 2.901 -3.587 4.522 1.00 97.06 318 VAL A CA 1
ATOM 2328 C C . VAL A 1 318 ? 2.509 -5.051 4.342 1.00 97.06 318 VAL A C 1
ATOM 2330 O O . VAL A 1 318 ? 1.838 -5.395 3.373 1.00 97.06 318 VAL A O 1
ATOM 2333 N N . LEU A 1 319 ? 2.929 -5.895 5.280 1.00 95.31 319 LEU A N 1
ATOM 2334 C CA . LEU A 1 319 ? 2.461 -7.266 5.446 1.00 95.31 319 LEU A CA 1
ATOM 2335 C C . LEU A 1 319 ? 1.114 -7.284 6.184 1.00 95.31 319 LEU A C 1
ATOM 2337 O O . LEU A 1 319 ? 0.964 -6.611 7.205 1.00 95.31 319 LEU A O 1
ATOM 2341 N N . VAL A 1 320 ? 0.166 -8.079 5.700 1.00 94.31 320 VAL A N 1
ATOM 2342 C CA . VAL A 1 320 ? -1.187 -8.292 6.244 1.00 94.31 320 VAL A CA 1
ATOM 2343 C C . VAL A 1 320 ? -1.494 -9.793 6.377 1.00 94.31 320 VAL A C 1
ATOM 2345 O O . VAL A 1 320 ? -2.369 -10.333 5.697 1.00 94.31 320 VAL A O 1
ATOM 2348 N N . PRO A 1 321 ? -0.758 -10.511 7.245 1.00 89.50 321 PRO A N 1
ATOM 2349 C CA . PRO A 1 321 ? -0.954 -11.950 7.424 1.00 89.50 321 PRO A CA 1
ATOM 2350 C C . PRO A 1 321 ? -2.358 -12.268 7.955 1.00 89.50 321 PRO A C 1
ATOM 2352 O O . PRO A 1 321 ? -2.997 -13.194 7.470 1.00 89.50 321 PRO A O 1
ATOM 2355 N N . ALA A 1 322 ? -2.864 -11.452 8.883 1.00 91.44 322 ALA A N 1
ATOM 2356 C CA . ALA A 1 322 ? -4.239 -11.506 9.353 1.00 91.44 322 ALA A CA 1
ATOM 2357 C C . ALA A 1 322 ? -5.136 -10.670 8.433 1.00 91.44 322 ALA A C 1
ATOM 2359 O O . ALA A 1 322 ? -4.961 -9.453 8.338 1.00 91.44 322 ALA A O 1
ATOM 2360 N N . ARG A 1 323 ? -6.087 -11.315 7.755 1.00 91.94 323 ARG A N 1
ATOM 2361 C CA . ARG A 1 323 ? -7.072 -10.671 6.877 1.00 91.94 323 ARG A CA 1
ATOM 2362 C C . ARG A 1 323 ? -8.343 -11.511 6.785 1.00 91.94 323 ARG A C 1
ATOM 2364 O O . ARG A 1 323 ? -8.315 -12.705 7.059 1.00 91.94 323 ARG A O 1
ATOM 2371 N N . ALA A 1 324 ? -9.452 -10.865 6.436 1.00 90.69 324 ALA A N 1
ATOM 2372 C CA . ALA A 1 324 ? -10.728 -11.547 6.241 1.00 90.69 324 ALA A CA 1
ATOM 2373 C C . ALA A 1 324 ? -10.689 -12.470 5.012 1.00 90.69 324 ALA A C 1
ATOM 2375 O O . ALA A 1 324 ? -9.934 -12.222 4.073 1.00 90.69 324 ALA A O 1
ATOM 2376 N N . GLU A 1 325 ? -11.554 -13.486 5.000 1.00 90.81 325 GLU A N 1
ATOM 2377 C CA . GLU A 1 325 ? -11.685 -14.461 3.906 1.00 90.81 325 GLU A CA 1
ATOM 2378 C C . GLU A 1 325 ? -11.934 -13.795 2.546 1.00 90.81 325 GLU A C 1
ATOM 2380 O O . GLU A 1 325 ? -11.348 -14.191 1.545 1.00 90.81 325 GLU A O 1
ATOM 2385 N N . ALA A 1 326 ? -12.689 -12.692 2.522 1.00 90.44 326 ALA A N 1
ATOM 2386 C CA . ALA A 1 326 ? -12.928 -11.895 1.316 1.00 90.44 326 ALA A CA 1
ATOM 2387 C C . ALA A 1 326 ? -11.651 -11.301 0.675 1.00 90.44 326 ALA A C 1
ATOM 2389 O O . ALA A 1 326 ? -11.718 -10.721 -0.408 1.00 90.44 326 ALA A O 1
ATOM 2390 N N . PHE A 1 327 ? -10.505 -11.403 1.354 1.00 93.75 327 PHE A N 1
ATOM 2391 C CA . PHE A 1 327 ? -9.187 -10.971 0.896 1.00 93.75 327 PHE A CA 1
ATOM 2392 C C . PHE A 1 327 ? -8.163 -12.121 0.893 1.00 93.75 327 PHE A C 1
ATOM 2394 O O . PHE A 1 327 ? -6.958 -11.859 0.852 1.00 93.75 327 PHE A O 1
ATOM 2401 N N . ALA A 1 328 ? -8.604 -13.381 0.972 1.00 90.88 328 ALA A N 1
ATOM 2402 C CA . ALA A 1 328 ? -7.717 -14.546 1.009 1.00 90.88 328 ALA A CA 1
ATOM 2403 C C . ALA A 1 328 ? -6.780 -14.590 -0.211 1.00 90.88 328 ALA A C 1
ATOM 2405 O O . ALA A 1 328 ? -5.574 -14.779 -0.035 1.00 90.88 328 ALA A O 1
ATOM 2406 N N . ASP A 1 329 ? -7.326 -14.281 -1.391 1.00 91.88 329 ASP A N 1
ATOM 2407 C CA . ASP A 1 329 ? -6.622 -14.268 -2.681 1.00 91.88 329 ASP A CA 1
ATOM 2408 C C . ASP A 1 329 ? -5.682 -13.065 -2.867 1.00 91.88 329 ASP A C 1
ATOM 2410 O O . ASP A 1 329 ? -4.935 -13.001 -3.842 1.00 91.88 329 ASP A O 1
ATOM 2414 N N . LEU A 1 330 ? -5.710 -12.084 -1.956 1.00 95.06 330 LEU A N 1
ATOM 2415 C CA . LEU A 1 330 ? -4.784 -10.960 -2.025 1.00 95.06 330 LEU A CA 1
ATOM 2416 C C . LEU A 1 330 ? -3.394 -11.358 -1.505 1.00 95.06 330 LEU A C 1
ATOM 2418 O O . LEU A 1 330 ? -3.287 -12.089 -0.512 1.00 95.06 330 LEU A O 1
ATOM 2422 N N . PRO A 1 331 ? -2.319 -10.802 -2.097 1.00 95.06 331 PRO A N 1
ATOM 2423 C CA . PRO A 1 331 ? -0.962 -11.012 -1.617 1.00 95.06 331 PRO A CA 1
ATOM 2424 C C . PRO A 1 331 ? -0.788 -10.614 -0.151 1.00 95.06 331 PRO A C 1
ATOM 2426 O O . PRO A 1 331 ? -1.321 -9.607 0.320 1.00 95.06 331 PRO A O 1
ATOM 2429 N N . VAL A 1 332 ? 0.030 -11.376 0.574 1.00 93.81 332 VAL A N 1
ATOM 2430 C CA . VAL A 1 332 ? 0.294 -11.143 2.001 1.00 93.81 332 VAL A CA 1
ATOM 2431 C C . VAL A 1 332 ? 1.031 -9.834 2.263 1.00 93.81 332 VAL A C 1
ATOM 2433 O O . VAL A 1 332 ? 0.918 -9.288 3.355 1.00 93.81 332 VAL A O 1
ATOM 2436 N N . GLY A 1 333 ? 1.787 -9.312 1.298 1.00 95.94 333 GLY A N 1
ATOM 2437 C CA . GLY A 1 333 ? 2.355 -7.973 1.341 1.00 95.94 333 GLY A CA 1
ATOM 2438 C C . GLY A 1 333 ? 1.849 -7.136 0.185 1.00 95.94 333 GLY A C 1
ATOM 2439 O O . GLY A 1 333 ? 1.930 -7.549 -0.965 1.00 95.94 333 GLY A O 1
ATOM 2440 N N . MET A 1 334 ? 1.373 -5.933 0.484 1.00 98.44 334 MET A N 1
ATOM 2441 C CA . MET A 1 334 ? 0.808 -5.028 -0.513 1.00 98.44 334 MET A CA 1
ATOM 2442 C C . MET A 1 334 ? 1.380 -3.627 -0.357 1.00 98.44 334 MET A C 1
ATOM 2444 O O . MET A 1 334 ? 1.579 -3.129 0.756 1.00 98.44 334 MET A O 1
ATOM 2448 N N . GLY A 1 335 ? 1.651 -2.976 -1.481 1.00 98.56 335 GLY A N 1
ATOM 2449 C CA . GLY A 1 335 ? 2.180 -1.624 -1.505 1.00 98.56 335 GLY A CA 1
ATOM 2450 C C . GLY A 1 335 ? 2.096 -0.977 -2.876 1.00 98.56 335 GLY A C 1
ATOM 2451 O O . GLY A 1 335 ? 1.405 -1.440 -3.784 1.00 98.56 335 GLY A O 1
ATOM 2452 N N . ALA A 1 336 ? 2.852 0.105 -3.027 1.00 98.75 336 ALA A N 1
ATOM 2453 C CA . ALA A 1 336 ? 2.955 0.819 -4.287 1.00 98.75 336 ALA A CA 1
ATOM 2454 C C . ALA A 1 336 ? 4.374 1.321 -4.548 1.00 98.75 336 ALA A C 1
ATOM 2456 O O . ALA A 1 336 ? 5.116 1.669 -3.617 1.00 98.75 336 ALA A O 1
ATOM 2457 N N . TYR A 1 337 ? 4.716 1.437 -5.829 1.00 98.69 337 TYR A N 1
ATOM 2458 C CA . TYR A 1 337 ? 5.841 2.231 -6.306 1.00 98.69 337 TYR A CA 1
ATOM 2459 C C . TYR A 1 337 ? 5.355 3.418 -7.135 1.00 98.69 337 TYR A C 1
ATOM 2461 O O . TYR A 1 337 ? 4.270 3.398 -7.710 1.00 98.69 337 TYR A O 1
ATOM 2469 N N . LEU A 1 338 ? 6.173 4.472 -7.184 1.00 97.75 338 LEU A N 1
ATOM 2470 C CA . LEU A 1 338 ? 5.860 5.688 -7.932 1.00 97.75 338 LEU A CA 1
ATOM 2471 C C . LEU A 1 338 ? 6.866 5.921 -9.049 1.00 97.75 338 LEU A C 1
ATOM 2473 O O . LEU A 1 338 ? 8.066 6.044 -8.787 1.00 97.75 338 LEU A O 1
ATOM 2477 N N . ILE A 1 339 ? 6.364 6.108 -10.265 1.00 95.62 339 ILE A N 1
ATOM 2478 C CA . ILE A 1 339 ? 7.157 6.511 -11.425 1.00 95.62 339 ILE A CA 1
ATOM 2479 C C . ILE A 1 339 ? 6.658 7.849 -11.966 1.00 95.62 339 ILE A C 1
ATOM 2481 O O . ILE A 1 339 ? 5.460 8.107 -12.049 1.00 95.62 339 ILE A O 1
ATOM 2485 N N . ARG A 1 340 ? 7.588 8.749 -12.295 1.00 91.44 340 ARG A N 1
ATOM 2486 C CA . ARG A 1 340 ? 7.233 10.030 -12.912 1.00 91.44 340 ARG A CA 1
ATOM 2487 C C . ARG A 1 340 ? 6.774 9.782 -14.342 1.00 91.44 340 ARG A C 1
ATOM 2489 O O . ARG A 1 340 ? 7.526 9.199 -15.118 1.00 91.44 340 ARG A O 1
ATOM 2496 N N . ASP A 1 341 ? 5.601 10.295 -14.689 1.00 87.94 341 ASP A N 1
ATOM 2497 C CA . ASP A 1 341 ? 5.144 10.284 -16.071 1.00 87.94 341 ASP A CA 1
ATOM 2498 C C . ASP A 1 341 ? 5.755 11.472 -16.824 1.00 87.94 341 ASP A C 1
ATOM 2500 O O . ASP A 1 341 ? 5.490 12.639 -16.517 1.00 87.94 341 ASP A O 1
ATOM 2504 N N . ASN A 1 342 ? 6.631 11.167 -17.781 1.00 82.88 342 ASN A N 1
ATOM 2505 C CA . ASN A 1 342 ? 7.289 12.158 -18.632 1.00 82.88 342 ASN A CA 1
ATOM 2506 C C . ASN A 1 342 ? 6.708 12.193 -20.052 1.00 82.88 342 ASN A C 1
ATOM 2508 O O . ASN A 1 342 ? 7.252 12.915 -20.902 1.00 82.88 342 ASN A O 1
ATOM 2512 N N . THR A 1 343 ? 5.615 11.463 -20.297 1.00 84.06 343 THR A N 1
ATOM 2513 C CA . THR A 1 343 ? 4.880 11.476 -21.563 1.00 84.06 343 THR A CA 1
ATOM 2514 C C . THR A 1 343 ? 4.533 12.925 -21.921 1.00 84.06 343 THR A C 1
ATOM 2516 O O . THR A 1 343 ? 4.045 13.659 -21.056 1.00 84.06 343 THR A O 1
ATOM 2519 N N . PRO A 1 344 ? 4.786 13.393 -23.160 1.00 84.00 344 PRO A N 1
ATOM 2520 C CA . PRO A 1 344 ? 4.632 14.803 -23.522 1.00 84.00 344 PRO A CA 1
ATOM 2521 C C . PRO A 1 344 ? 3.262 15.398 -23.171 1.00 84.00 344 PRO A C 1
ATOM 2523 O O . PRO A 1 344 ? 3.209 16.522 -22.675 1.00 84.00 344 PRO A O 1
ATOM 2526 N N . ALA A 1 345 ? 2.185 14.622 -23.340 1.00 81.94 345 ALA A N 1
ATOM 2527 C CA . ALA A 1 345 ? 0.821 15.023 -22.993 1.00 81.94 345 ALA A CA 1
ATOM 2528 C C . ALA A 1 345 ? 0.636 15.328 -21.494 1.00 81.94 345 ALA A C 1
ATOM 2530 O O . ALA A 1 345 ? -0.127 16.223 -21.135 1.00 81.94 345 ALA A O 1
ATOM 2531 N N . PHE A 1 346 ? 1.370 14.628 -20.621 1.00 80.81 346 PHE A N 1
ATOM 2532 C CA . PHE A 1 346 ? 1.186 14.683 -19.168 1.00 80.81 346 PHE A CA 1
ATOM 2533 C C . PHE A 1 346 ? 2.340 15.360 -18.412 1.00 80.81 346 PHE A C 1
ATOM 2535 O O . PHE A 1 346 ? 2.261 15.604 -17.205 1.00 80.81 346 PHE A O 1
ATOM 2542 N N . ARG A 1 347 ? 3.414 15.738 -19.113 1.00 78.56 347 ARG A N 1
ATOM 2543 C CA . ARG A 1 347 ? 4.640 16.283 -18.509 1.00 78.56 347 ARG A CA 1
ATOM 2544 C C . ARG A 1 347 ? 4.395 17.536 -17.657 1.00 78.56 347 ARG A C 1
ATOM 2546 O O . ARG A 1 347 ? 5.034 17.708 -16.619 1.00 78.56 347 ARG A O 1
ATOM 2553 N N . SER A 1 348 ? 3.469 18.405 -18.067 1.00 76.81 348 SER A N 1
ATOM 2554 C CA . SER A 1 348 ? 3.125 19.647 -17.351 1.00 76.81 348 SER A CA 1
ATOM 2555 C C . SER A 1 348 ? 2.429 19.399 -16.006 1.00 76.81 348 SER A C 1
ATOM 2557 O O . SER A 1 348 ? 2.563 20.213 -15.086 1.00 76.81 348 SER A O 1
ATOM 2559 N N . TYR A 1 349 ? 1.751 18.260 -15.854 1.00 74.94 349 TYR A N 1
ATOM 2560 C CA . TYR A 1 349 ? 1.045 17.881 -14.629 1.00 74.94 349 TYR A CA 1
ATOM 2561 C C . TYR A 1 349 ? 2.000 17.468 -13.510 1.00 74.94 349 TYR A C 1
ATOM 2563 O O . TYR A 1 349 ? 1.638 17.536 -12.335 1.00 74.94 349 TYR A O 1
ATOM 2571 N N . ASN A 1 350 ? 3.247 17.109 -13.848 1.00 78.81 350 ASN A N 1
ATOM 2572 C CA . ASN A 1 350 ? 4.214 16.528 -12.914 1.00 78.81 350 ASN A CA 1
ATOM 2573 C C . ASN A 1 350 ? 3.631 15.321 -12.156 1.00 78.81 350 ASN A C 1
ATOM 2575 O O . ASN A 1 350 ? 3.900 15.141 -10.964 1.00 78.81 350 ASN A O 1
ATOM 2579 N N . LEU A 1 351 ? 2.819 14.522 -12.853 1.00 84.19 351 LEU A N 1
ATOM 2580 C CA . LEU A 1 351 ? 2.161 13.347 -12.305 1.00 84.19 351 LEU A CA 1
ATOM 2581 C C . LEU A 1 351 ? 3.195 12.270 -11.960 1.00 84.19 351 LEU A C 1
ATOM 2583 O O . LEU A 1 351 ? 4.170 12.041 -12.684 1.00 84.19 351 LEU A O 1
ATOM 2587 N N . LYS A 1 352 ? 2.965 11.596 -10.836 1.00 91.00 352 LYS A N 1
ATOM 2588 C CA . LYS A 1 352 ? 3.593 10.312 -10.543 1.00 91.00 352 LYS A CA 1
ATOM 2589 C C . LYS A 1 352 ? 2.511 9.253 -10.639 1.00 91.00 352 LYS A C 1
ATOM 2591 O O . LYS A 1 352 ? 1.551 9.326 -9.878 1.00 91.00 352 LYS A O 1
ATOM 2596 N N . ARG A 1 353 ? 2.673 8.307 -11.559 1.00 93.94 353 ARG A N 1
ATOM 2597 C CA . ARG A 1 353 ? 1.804 7.136 -11.628 1.00 93.94 353 ARG A CA 1
ATOM 2598 C C . ARG A 1 353 ? 2.200 6.161 -10.532 1.00 93.94 353 ARG A C 1
ATOM 2600 O O . ARG A 1 353 ? 3.381 6.060 -10.186 1.00 93.94 353 ARG A O 1
ATOM 2607 N N . SER A 1 354 ? 1.190 5.523 -9.965 1.00 97.25 354 SER A N 1
ATOM 2608 C CA . SER A 1 354 ? 1.318 4.577 -8.869 1.00 97.25 354 SER A CA 1
ATOM 2609 C C . SER A 1 354 ? 0.900 3.210 -9.359 1.00 97.25 354 SER A C 1
ATOM 2611 O O . SER A 1 354 ? -0.183 3.101 -9.925 1.00 97.25 354 SER A O 1
ATOM 2613 N N . PHE A 1 355 ? 1.739 2.211 -9.119 1.00 98.38 355 PHE A N 1
ATOM 2614 C CA . PHE A 1 355 ? 1.522 0.829 -9.531 1.00 98.38 355 PHE A CA 1
ATOM 2615 C C . PHE A 1 355 ? 1.792 -0.112 -8.348 1.00 98.38 355 PHE A C 1
ATOM 2617 O O . PHE A 1 355 ? 2.627 0.227 -7.492 1.00 98.38 355 PHE A O 1
ATOM 2624 N N . PRO A 1 356 ? 1.102 -1.261 -8.269 1.00 98.50 356 PRO A N 1
ATOM 2625 C CA . PRO A 1 356 ? 1.303 -2.234 -7.204 1.00 98.50 356 PRO A CA 1
ATOM 2626 C C . PRO A 1 356 ? 2.740 -2.756 -7.089 1.00 98.50 356 PRO A C 1
ATOM 2628 O O . PRO A 1 356 ? 3.455 -2.949 -8.073 1.00 98.50 356 PRO A O 1
ATOM 2631 N N . VAL A 1 357 ? 3.146 -3.010 -5.845 1.00 98.62 357 VAL A N 1
ATOM 2632 C CA . VAL A 1 357 ? 4.179 -4.001 -5.516 1.00 98.62 357 VAL A CA 1
ATOM 2633 C C . VAL A 1 357 ? 3.589 -4.982 -4.523 1.00 98.62 357 VAL A C 1
ATOM 2635 O O . VAL A 1 357 ? 2.821 -4.574 -3.644 1.00 98.62 357 VAL A O 1
ATOM 2638 N N . VAL A 1 358 ? 3.972 -6.247 -4.633 1.00 98.19 358 VAL A N 1
ATOM 2639 C CA . VAL A 1 358 ? 3.400 -7.314 -3.816 1.00 98.19 358 VAL A CA 1
ATOM 2640 C C . VAL A 1 358 ? 4.476 -8.243 -3.264 1.00 98.19 358 VAL A C 1
ATOM 2642 O O . VAL A 1 358 ? 5.561 -8.372 -3.834 1.00 98.19 358 VAL A O 1
ATOM 2645 N N . LEU A 1 359 ? 4.172 -8.850 -2.119 1.00 96.19 359 LEU A N 1
ATOM 2646 C CA . LEU A 1 359 ? 4.864 -10.015 -1.582 1.00 96.19 359 LEU A CA 1
ATOM 2647 C C . LEU A 1 359 ? 3.844 -11.141 -1.459 1.00 96.19 359 LEU A C 1
ATOM 2649 O O . LEU A 1 359 ? 2.838 -10.986 -0.767 1.00 96.19 359 LEU A O 1
ATOM 2653 N N . GLU A 1 360 ? 4.117 -12.262 -2.104 1.00 94.81 360 GLU A N 1
ATOM 2654 C CA . GLU A 1 360 ? 3.303 -13.474 -2.030 1.00 94.81 360 GLU A CA 1
ATOM 2655 C C . GLU A 1 360 ? 4.029 -14.529 -1.198 1.00 94.81 360 GLU A C 1
ATOM 2657 O O . GLU A 1 360 ? 5.261 -14.569 -1.170 1.00 94.81 360 GLU A O 1
ATOM 2662 N N . THR A 1 361 ? 3.285 -15.383 -0.500 1.00 90.06 361 THR A N 1
ATOM 2663 C CA . THR A 1 361 ? 3.857 -16.623 0.033 1.00 90.06 361 THR A CA 1
ATOM 2664 C C . THR A 1 361 ? 4.054 -17.599 -1.125 1.00 90.06 361 THR A C 1
ATOM 2666 O O . THR A 1 361 ? 3.141 -17.723 -1.944 1.00 90.06 361 THR A O 1
ATOM 2669 N N . PRO A 1 362 ? 5.196 -18.303 -1.212 1.00 85.69 362 PRO A N 1
ATOM 2670 C CA . PRO A 1 362 ? 5.344 -19.396 -2.163 1.00 85.69 362 PRO A CA 1
ATOM 2671 C C . PRO A 1 362 ? 4.196 -20.396 -1.991 1.00 85.69 362 PRO A C 1
ATOM 2673 O O . PRO A 1 362 ? 3.782 -20.658 -0.860 1.00 85.69 362 PRO A O 1
ATOM 2676 N N . ALA A 1 363 ? 3.684 -20.938 -3.097 1.00 78.81 363 ALA A N 1
ATOM 2677 C CA . ALA A 1 363 ? 2.727 -22.034 -3.024 1.00 78.81 363 ALA A CA 1
ATOM 2678 C C . ALA A 1 363 ? 3.357 -23.205 -2.256 1.00 78.81 363 ALA A C 1
ATOM 2680 O O . ALA A 1 363 ? 4.544 -23.498 -2.441 1.00 78.81 363 ALA A O 1
ATOM 2681 N N . GLU A 1 364 ? 2.578 -23.866 -1.399 1.00 65.12 364 GLU A N 1
ATOM 2682 C CA . GLU A 1 364 ? 3.035 -25.125 -0.821 1.00 65.12 364 GLU A CA 1
ATOM 2683 C C . GLU A 1 364 ? 3.280 -26.121 -1.963 1.00 65.12 364 GLU A C 1
ATOM 2685 O O . GLU A 1 364 ? 2.482 -26.172 -2.907 1.00 65.12 364 GLU A O 1
ATOM 2690 N N . PRO A 1 365 ? 4.393 -26.873 -1.941 1.00 50.25 365 PRO A N 1
ATOM 2691 C CA . PRO A 1 365 ? 4.607 -27.910 -2.933 1.00 50.25 365 PRO A CA 1
ATOM 2692 C C . PRO A 1 365 ? 3.442 -28.899 -2.841 1.00 50.25 365 PRO A C 1
ATOM 2694 O O . PRO A 1 365 ? 3.229 -29.511 -1.800 1.00 50.25 365 PRO A O 1
ATOM 2697 N N . THR A 1 366 ? 2.673 -29.034 -3.920 1.00 46.97 366 THR A N 1
ATOM 2698 C CA . THR A 1 366 ? 1.727 -30.143 -4.070 1.00 46.97 366 THR A CA 1
ATOM 2699 C C . THR A 1 366 ? 2.521 -31.443 -4.020 1.00 46.97 366 THR A C 1
ATOM 2701 O O . THR A 1 366 ? 3.372 -31.651 -4.889 1.00 46.97 366 THR A O 1
ATOM 2704 N N . GLU A 1 367 ? 2.278 -32.248 -2.983 1.00 41.06 367 GLU A N 1
ATOM 2705 C CA . GLU A 1 367 ? 2.855 -33.590 -2.806 1.00 41.06 367 GLU A CA 1
ATOM 2706 C C . GLU A 1 367 ? 2.519 -34.547 -3.955 1.00 41.06 367 GLU A C 1
ATOM 2708 O O . GLU A 1 367 ? 1.383 -34.484 -4.489 1.00 41.06 367 GLU A O 1
#

Radius of gyration: 24.35 Å; chains: 1; bounding box: 64×65×70 Å

pLDDT: mean 84.53, std 16.65, range [31.41, 98.75]

Secondary structure (DSSP, 8-state):
-EEEE-SSEEEEEE--TT-SSPEEEEEE--TTSSS--TTHHHHHHHHHHT-EEEEEEE-EEEEEE-TTTT----SPEEEEEEE-GGGEEEEEEE-TTSPEEEEEEE-EEEEP-----SS---S------PEEEEEEEEEE-GGG-EEEEEEEEE-SSS-EEE-BGGGTBPEEEEE--PPPSS--TT--S-SS-EEEEE--EEEE--TTTS--SEEEEEE---TT--EEETTEEE-B-GGGS--SEEEEEETTEEE-PPPPPPEEETTEEE--STTTT--EEEE-TTT-EEEEEEEEEEEEESSSSEEEEEEEEEEEEEE--S--GGGTTS-SEEEEEEEE---TTTGGGT-EEEEEEEEEPPPPP--